Protein AF-A0A428WCI3-F1 (afdb_monomer)

Mean predicted aligned error: 8.56 Å

Foldseek 3Di:
DDPDDDDPLPLDPAQDPDLQQDDLVRLLVVQLSLDDPDDPVVNVLSSQLQVVLVVQLVVFPDNGSQRSLVSQVQLVCAVNHDDPPDDPVNVVSPLSNVLSCLLSLSYQRALSNLLSDDNPCSLVSSCCRHVVVLLVVVLVVLVVPDPDVVVSVVVSVVLSSLCRNVVDDSPPGDDPVSVVSNPCVSVDDPPPPDDD

Solvent-accessible surface area (backbone atoms only — not comparable to full-atom values): 11583 Å² total; per-residue (Å²): 135,79,81,75,82,79,74,74,78,76,78,70,72,69,72,65,88,66,42,24,66,50,51,72,68,52,50,52,53,55,53,56,69,70,55,76,88,62,53,71,69,55,49,52,56,48,52,54,14,39,50,52,33,49,61,56,38,65,76,33,101,40,94,29,48,38,48,9,45,55,71,63,49,32,46,80,40,36,81,67,41,69,77,81,92,60,53,72,75,54,46,54,34,36,53,52,14,46,40,50,33,41,49,61,55,20,34,58,59,43,65,68,26,59,74,58,44,92,58,84,63,34,64,61,52,23,34,71,55,42,57,37,72,60,47,56,52,48,51,54,57,36,61,76,72,39,88,52,72,66,61,35,48,49,55,51,49,50,56,48,49,48,34,48,49,71,64,44,50,85,86,83,60,69,53,76,73,64,58,71,75,48,75,61,75,80,72,59,71,94,66,87,85,73,81,135

Structure (mmCIF, N/CA/C/O backbone):
data_AF-A0A428WCI3-F1
#
_entry.id   AF-A0A428WCI3-F1
#
loop_
_atom_site.group_PDB
_atom_site.id
_atom_site.type_symbol
_atom_site.label_atom_id
_atom_site.label_alt_id
_atom_site.label_comp_id
_atom_site.label_asym_id
_atom_site.label_entity_id
_atom_site.label_seq_id
_atom_site.pdbx_PDB_ins_code
_atom_site.Cartn_x
_atom_site.Cartn_y
_atom_site.Cartn_z
_atom_site.occupancy
_atom_site.B_iso_or_equiv
_atom_site.auth_seq_id
_atom_site.auth_comp_id
_atom_site.auth_asym_id
_atom_site.auth_atom_id
_atom_site.pdbx_PDB_model_num
ATOM 1 N N . MET A 1 1 ? 41.421 7.604 7.491 1.00 46.47 1 MET A N 1
ATOM 2 C CA . MET A 1 1 ? 40.159 7.093 8.063 1.00 46.47 1 MET A CA 1
ATOM 3 C C . MET A 1 1 ? 39.260 6.713 6.894 1.00 46.47 1 MET A C 1
ATOM 5 O O . MET A 1 1 ? 38.729 7.597 6.239 1.00 46.47 1 MET A O 1
ATOM 9 N N . LEU A 1 2 ? 39.232 5.429 6.529 1.00 42.41 2 LEU A N 1
ATOM 10 C CA . LEU A 1 2 ? 38.406 4.923 5.427 1.00 42.41 2 LEU A CA 1
ATOM 11 C C . LEU A 1 2 ? 36.941 4.853 5.894 1.00 42.41 2 LEU A C 1
ATOM 13 O O . LEU A 1 2 ? 36.713 4.447 7.037 1.00 42.41 2 LEU A O 1
ATOM 17 N N . PRO A 1 3 ? 35.954 5.247 5.071 1.00 39.09 3 PRO A N 1
ATOM 18 C CA . PRO A 1 3 ? 34.552 5.049 5.411 1.00 39.09 3 PRO A CA 1
ATOM 19 C C . PRO A 1 3 ? 34.272 3.549 5.544 1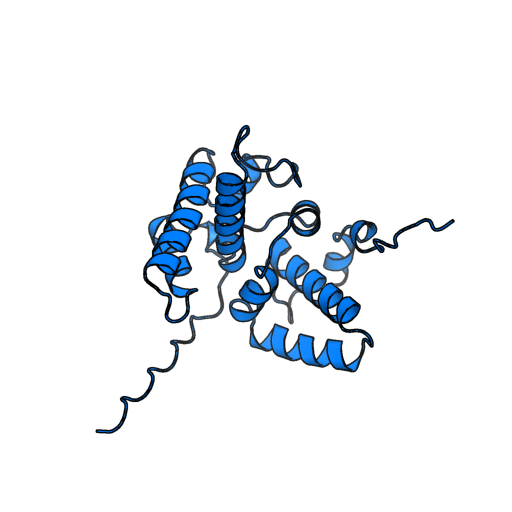.00 39.09 3 PRO A C 1
ATOM 21 O O . PRO A 1 3 ? 34.736 2.748 4.731 1.00 39.09 3 PRO A O 1
ATOM 24 N N . ALA A 1 4 ? 33.536 3.172 6.590 1.00 40.19 4 ALA A N 1
ATOM 25 C CA . ALA A 1 4 ? 33.147 1.788 6.820 1.00 40.19 4 ALA A CA 1
ATOM 26 C C . ALA A 1 4 ? 32.390 1.232 5.596 1.00 40.19 4 ALA A C 1
ATOM 28 O O . ALA A 1 4 ? 31.607 1.968 4.983 1.00 40.19 4 ALA A O 1
ATOM 29 N N . PRO A 1 5 ? 32.595 -0.046 5.230 1.00 40.03 5 PRO A N 1
ATOM 30 C CA . PRO A 1 5 ? 31.853 -0.663 4.141 1.00 40.03 5 PRO A CA 1
ATOM 31 C C . PRO A 1 5 ? 30.352 -0.570 4.430 1.00 40.03 5 PRO A C 1
ATOM 33 O O . PRO A 1 5 ? 29.893 -0.903 5.527 1.00 40.03 5 PRO A O 1
ATOM 36 N N . ARG A 1 6 ? 29.581 -0.087 3.445 1.00 43.09 6 ARG A N 1
ATOM 37 C CA . ARG A 1 6 ? 28.117 -0.134 3.502 1.00 43.09 6 ARG A CA 1
ATOM 38 C C . ARG A 1 6 ? 27.727 -1.594 3.679 1.00 43.09 6 ARG A C 1
ATOM 40 O O . ARG A 1 6 ? 28.088 -2.430 2.854 1.00 43.09 6 ARG A O 1
ATOM 47 N N . ARG A 1 7 ? 27.011 -1.886 4.763 1.00 36.38 7 ARG A N 1
ATOM 48 C CA . ARG A 1 7 ? 26.358 -3.179 4.961 1.00 36.38 7 ARG A CA 1
ATOM 49 C C . ARG A 1 7 ? 25.512 -3.439 3.702 1.00 36.38 7 ARG A C 1
ATOM 51 O O . ARG A 1 7 ? 24.779 -2.519 3.323 1.00 36.38 7 ARG A O 1
ATOM 58 N N . PRO A 1 8 ? 25.637 -4.595 3.023 1.00 37.25 8 PRO A N 1
ATOM 59 C CA . PRO A 1 8 ? 24.711 -4.945 1.955 1.00 37.25 8 PRO A CA 1
ATOM 60 C C . PRO A 1 8 ? 23.304 -4.772 2.518 1.00 37.25 8 PRO A C 1
ATOM 62 O O . PRO A 1 8 ? 23.054 -5.191 3.652 1.00 37.25 8 PRO A O 1
ATOM 65 N N . ALA A 1 9 ? 22.435 -4.068 1.789 1.00 43.03 9 ALA A N 1
ATOM 66 C CA . ALA A 1 9 ? 21.019 -4.084 2.109 1.00 43.03 9 ALA A CA 1
ATOM 67 C C . ALA A 1 9 ? 20.642 -5.561 2.156 1.00 43.03 9 ALA A C 1
ATOM 69 O O . ALA A 1 9 ? 20.797 -6.254 1.156 1.00 43.03 9 ALA A O 1
ATOM 70 N N . GLU A 1 10 ? 20.301 -6.046 3.344 1.00 35.78 10 GLU A N 1
ATOM 71 C CA . GLU A 1 10 ? 19.817 -7.401 3.545 1.00 35.78 10 GLU A CA 1
ATOM 72 C C . GLU A 1 10 ? 18.672 -7.560 2.543 1.00 35.78 10 GLU A C 1
ATOM 74 O O . GLU A 1 10 ? 17.675 -6.836 2.629 1.00 35.78 10 GLU A O 1
ATOM 79 N N . GLU A 1 11 ? 18.892 -8.364 1.499 1.00 39.50 11 GLU A N 1
ATOM 80 C CA . GLU A 1 11 ? 17.877 -8.671 0.502 1.00 39.50 11 GLU A CA 1
ATOM 81 C C . GLU A 1 11 ? 16.749 -9.343 1.269 1.00 39.50 11 GLU A C 1
ATOM 83 O O . GLU A 1 11 ? 16.814 -10.519 1.625 1.00 39.50 11 GLU A O 1
ATOM 88 N N . LEU A 1 12 ? 15.752 -8.537 1.636 1.00 42.91 12 LEU A N 1
ATOM 89 C CA . LEU A 1 12 ? 14.542 -9.028 2.261 1.00 42.91 12 LEU A CA 1
ATOM 90 C C . LEU A 1 12 ? 14.005 -10.115 1.325 1.00 42.91 12 LEU A C 1
ATOM 92 O O . LEU A 1 12 ? 13.840 -9.831 0.134 1.00 42.91 12 LEU A O 1
ATOM 96 N N . PRO A 1 13 ? 13.760 -11.338 1.827 1.00 42.06 13 PRO A N 1
ATOM 97 C CA . PRO A 1 13 ? 13.266 -12.420 0.993 1.00 42.06 13 PRO A CA 1
ATOM 98 C C . PRO A 1 13 ? 12.016 -11.953 0.245 1.00 42.06 13 PRO A C 1
ATOM 100 O O . PRO A 1 13 ? 11.219 -11.176 0.793 1.00 42.06 13 PRO A O 1
ATOM 103 N N . ALA A 1 14 ? 11.875 -12.412 -1.004 1.00 50.06 14 ALA A N 1
ATOM 104 C CA . ALA A 1 14 ? 10.704 -12.160 -1.835 1.00 50.06 14 ALA A CA 1
ATOM 105 C C . ALA A 1 14 ? 9.441 -12.306 -0.980 1.00 50.06 14 ALA A C 1
ATOM 107 O O . ALA A 1 14 ? 9.311 -13.265 -0.218 1.00 50.06 14 ALA A O 1
ATOM 108 N N . VAL A 1 15 ? 8.564 -11.304 -1.029 1.00 54.09 15 VAL A N 1
ATOM 109 C CA . VAL A 1 15 ? 7.360 -11.283 -0.202 1.00 54.09 15 VAL A CA 1
ATOM 110 C C . VAL A 1 15 ? 6.510 -12.506 -0.532 1.00 54.09 15 VAL A C 1
ATOM 112 O O . VAL A 1 15 ? 5.862 -12.550 -1.572 1.00 54.09 15 VAL A O 1
ATOM 115 N N . VAL A 1 16 ? 6.541 -13.487 0.365 1.00 55.69 16 VAL A N 1
ATOM 116 C CA . VAL A 1 16 ? 5.691 -14.674 0.323 1.00 55.69 16 VAL A CA 1
ATOM 117 C C . VAL A 1 16 ? 4.276 -14.252 0.721 1.00 55.69 16 VAL A C 1
ATOM 119 O O . VAL A 1 16 ? 4.110 -13.426 1.627 1.00 55.69 16 VAL A O 1
ATOM 122 N N . ASP A 1 17 ? 3.270 -14.798 0.043 1.00 68.31 17 ASP A N 1
ATOM 123 C CA . ASP A 1 17 ? 1.875 -14.727 0.488 1.00 68.31 17 ASP A CA 1
ATOM 124 C C . ASP A 1 17 ? 1.737 -15.175 1.958 1.00 68.31 17 ASP A C 1
ATOM 126 O O . ASP A 1 17 ? 2.567 -15.933 2.467 1.00 68.31 17 ASP A O 1
ATOM 130 N N . GLY A 1 18 ? 0.721 -14.676 2.672 1.00 84.12 18 GLY A N 1
ATOM 131 C CA . GLY A 1 18 ? 0.508 -14.955 4.100 1.00 84.12 18 GLY A CA 1
ATOM 132 C C . GLY A 1 18 ? 0.605 -13.728 5.013 1.00 84.12 18 GLY A C 1
ATOM 133 O O . GLY A 1 18 ? 0.275 -13.807 6.198 1.00 84.12 18 GLY A O 1
ATOM 134 N N . ARG A 1 19 ? 1.031 -12.569 4.492 1.00 91.25 19 ARG A N 1
ATOM 135 C CA . ARG A 1 19 ? 1.142 -11.322 5.275 1.00 91.25 19 ARG A CA 1
ATOM 136 C C . ARG A 1 19 ? -0.202 -10.709 5.646 1.00 91.25 19 ARG A C 1
ATOM 138 O O . ARG A 1 19 ? -0.256 -9.878 6.549 1.00 91.25 19 ARG A O 1
ATOM 145 N N . GLU A 1 20 ? -1.290 -11.141 5.021 1.00 94.62 20 GLU A N 1
ATOM 146 C CA . GLU A 1 20 ? -2.641 -10.843 5.482 1.00 94.62 20 GLU A CA 1
ATOM 147 C C . GLU A 1 20 ? -2.870 -11.349 6.917 1.00 94.62 20 GLU A C 1
ATOM 149 O O . GLU A 1 20 ? -3.588 -10.700 7.672 1.00 94.62 20 GLU A O 1
ATOM 154 N N . ARG A 1 21 ? -2.193 -12.429 7.339 1.00 96.44 21 ARG A N 1
ATOM 155 C CA . ARG A 1 21 ? -2.299 -13.009 8.691 1.00 96.44 21 ARG A CA 1
ATOM 156 C C . ARG A 1 21 ? -1.256 -12.494 9.687 1.00 96.44 21 ARG A C 1
ATOM 158 O O . ARG A 1 21 ? -1.280 -12.909 10.844 1.00 96.44 21 ARG A O 1
ATOM 165 N N . CYS A 1 22 ? -0.341 -11.619 9.265 1.00 96.62 22 CYS A N 1
ATOM 166 C CA . CYS A 1 22 ? 0.658 -11.046 10.167 1.00 96.62 22 CYS A CA 1
ATOM 167 C C . CYS A 1 22 ? -0.001 -10.274 11.313 1.00 96.62 22 CYS A C 1
ATOM 169 O O . CYS A 1 22 ? -1.027 -9.616 11.135 1.00 96.62 22 CYS A O 1
ATOM 171 N N . THR A 1 23 ? 0.633 -10.270 12.481 1.00 97.31 23 THR A N 1
ATOM 172 C CA . THR A 1 23 ? 0.180 -9.427 13.591 1.00 97.31 23 THR A CA 1
ATOM 173 C C . THR A 1 23 ? 0.378 -7.942 13.273 1.00 97.31 23 THR A C 1
ATOM 175 O O . THR A 1 23 ? 1.104 -7.555 12.351 1.00 97.31 23 THR A O 1
ATOM 178 N N . ARG A 1 24 ? -0.249 -7.069 14.069 1.00 97.38 24 ARG A N 1
ATOM 179 C CA . ARG A 1 24 ? -0.052 -5.614 13.974 1.00 97.38 24 ARG A CA 1
ATOM 180 C C . ARG A 1 24 ? 1.430 -5.253 14.091 1.00 97.38 24 ARG A C 1
ATOM 182 O O . ARG A 1 24 ? 1.938 -4.453 13.308 1.00 97.38 24 ARG A O 1
ATOM 189 N N . GLU A 1 25 ? 2.115 -5.841 15.063 1.00 96.88 25 GLU A N 1
ATOM 190 C CA . GLU A 1 25 ? 3.522 -5.587 15.365 1.00 96.88 25 GLU A CA 1
ATOM 191 C C . GLU A 1 25 ? 4.417 -6.030 14.203 1.00 96.88 25 GLU A C 1
ATOM 193 O O . GLU A 1 25 ? 5.356 -5.323 13.830 1.00 96.88 25 GLU A O 1
ATOM 198 N N . GLU A 1 26 ? 4.094 -7.163 13.577 1.00 96.81 26 GLU A N 1
ATOM 199 C CA . GLU A 1 26 ? 4.791 -7.647 12.389 1.00 96.81 26 GLU A CA 1
ATOM 200 C C . GLU A 1 26 ? 4.597 -6.719 11.192 1.00 96.81 26 GLU A C 1
ATOM 202 O O . GLU A 1 26 ? 5.587 -6.379 10.542 1.00 96.81 26 GLU A O 1
ATOM 207 N N . ILE A 1 27 ? 3.370 -6.248 10.929 1.00 97.56 27 ILE A N 1
ATOM 208 C CA . ILE A 1 27 ? 3.117 -5.271 9.861 1.00 97.56 27 ILE A CA 1
ATOM 209 C C . ILE A 1 27 ? 3.903 -3.984 10.107 1.00 97.56 27 ILE A C 1
ATOM 211 O O . ILE A 1 27 ? 4.545 -3.491 9.184 1.00 97.56 27 ILE A O 1
ATOM 215 N N . VAL A 1 28 ? 3.907 -3.448 11.332 1.00 96.25 28 VAL A N 1
ATOM 216 C CA . VAL A 1 28 ? 4.664 -2.228 11.661 1.00 96.25 28 VAL A CA 1
ATOM 217 C C . VAL A 1 28 ? 6.164 -2.432 11.433 1.00 96.25 28 VAL A C 1
ATOM 219 O O . VAL A 1 28 ? 6.800 -1.605 10.777 1.00 96.25 28 VAL A O 1
ATOM 222 N N . ARG A 1 29 ? 6.725 -3.556 11.894 1.00 94.94 29 ARG A N 1
ATOM 223 C CA . ARG A 1 29 ? 8.142 -3.893 11.689 1.00 94.94 29 ARG A CA 1
ATOM 224 C C . ARG A 1 29 ? 8.490 -4.038 10.205 1.00 94.94 29 ARG A C 1
ATOM 226 O O . ARG A 1 29 ? 9.492 -3.491 9.747 1.00 94.94 29 ARG A O 1
ATOM 233 N N . LEU A 1 30 ? 7.672 -4.764 9.442 1.00 94.94 30 LEU A N 1
ATOM 234 C CA . LEU A 1 30 ? 7.866 -4.950 8.001 1.00 94.94 30 LEU A CA 1
ATOM 235 C C . LEU A 1 30 ? 7.742 -3.625 7.246 1.00 94.94 30 LEU A C 1
ATOM 237 O O . LEU A 1 30 ? 8.527 -3.352 6.343 1.00 94.94 30 LEU A O 1
ATOM 241 N N . ALA A 1 31 ? 6.792 -2.783 7.644 1.00 94.94 31 ALA A N 1
ATOM 242 C CA . ALA A 1 31 ? 6.595 -1.458 7.089 1.00 94.94 31 ALA A CA 1
ATOM 243 C C . ALA A 1 31 ? 7.834 -0.575 7.312 1.00 94.94 31 ALA A C 1
ATOM 245 O O . ALA A 1 31 ? 8.289 0.093 6.386 1.00 94.94 31 ALA A O 1
ATOM 246 N N . GLU A 1 32 ? 8.421 -0.578 8.508 1.00 93.38 32 GLU A N 1
ATOM 247 C CA . GLU A 1 32 ? 9.663 0.160 8.775 1.00 93.38 32 GLU A CA 1
ATOM 248 C C . GLU A 1 32 ? 10.827 -0.298 7.894 1.00 93.38 32 GLU A C 1
ATOM 250 O O . GLU A 1 32 ? 11.567 0.546 7.385 1.00 93.38 32 GLU A O 1
ATOM 255 N N . ALA A 1 33 ? 10.946 -1.605 7.646 1.00 91.94 33 ALA A N 1
ATOM 256 C CA . ALA A 1 33 ? 11.977 -2.173 6.777 1.00 91.94 33 ALA A CA 1
ATOM 257 C C . ALA A 1 33 ? 11.847 -1.740 5.299 1.00 91.94 33 ALA A C 1
ATOM 259 O O . ALA A 1 33 ? 12.800 -1.868 4.527 1.00 91.94 33 ALA A O 1
ATOM 260 N N . LEU A 1 34 ? 10.700 -1.181 4.889 1.00 91.00 34 LEU A N 1
ATOM 261 C CA . LEU A 1 34 ? 10.535 -0.601 3.552 1.00 91.00 34 LEU A CA 1
ATOM 262 C C . LEU A 1 34 ? 11.286 0.723 3.377 1.00 91.00 34 LEU A C 1
ATOM 264 O O . LEU A 1 34 ? 11.568 1.111 2.239 1.00 91.00 34 LEU A O 1
ATOM 268 N N . LEU A 1 35 ? 11.598 1.430 4.464 1.00 91.00 35 LEU A N 1
ATOM 269 C CA . LEU A 1 35 ? 12.246 2.736 4.410 1.00 91.00 35 LEU A CA 1
ATOM 270 C C . LEU A 1 35 ? 13.761 2.596 4.214 1.00 91.00 35 LEU A C 1
ATOM 272 O O . LEU A 1 35 ? 14.427 1.857 4.932 1.00 91.00 35 LEU A O 1
ATOM 276 N N . ASN A 1 36 ? 14.329 3.373 3.291 1.00 89.00 36 ASN A N 1
ATOM 277 C CA . ASN A 1 36 ? 15.774 3.426 3.074 1.00 89.00 36 ASN A CA 1
ATOM 278 C C . ASN A 1 36 ? 16.383 4.646 3.777 1.00 89.00 36 ASN A C 1
ATOM 280 O O . ASN A 1 36 ? 16.093 5.775 3.388 1.00 89.00 36 ASN A O 1
ATOM 284 N N . ALA A 1 37 ? 17.196 4.411 4.813 1.00 90.94 37 ALA A N 1
ATOM 285 C CA . ALA A 1 37 ? 17.871 5.444 5.611 1.00 90.94 37 ALA A CA 1
ATOM 286 C C . ALA A 1 37 ? 16.995 6.684 5.935 1.00 90.94 37 ALA A C 1
ATOM 288 O O . ALA A 1 37 ? 17.430 7.817 5.724 1.00 90.94 37 ALA A O 1
ATOM 289 N N . PRO A 1 38 ? 15.757 6.502 6.441 1.00 93.31 38 PRO A N 1
ATOM 290 C CA . PRO A 1 38 ? 14.820 7.610 6.599 1.00 93.31 38 PRO A CA 1
ATOM 291 C C . PRO A 1 38 ? 15.296 8.617 7.651 1.00 93.31 38 PRO A C 1
ATOM 293 O O . PRO A 1 38 ? 15.974 8.274 8.625 1.00 93.31 38 PRO A O 1
ATOM 296 N N . THR A 1 39 ? 14.861 9.863 7.523 1.00 95.81 39 THR A N 1
ATOM 297 C CA . THR A 1 39 ? 14.937 10.835 8.617 1.00 95.81 39 THR A CA 1
ATOM 298 C C . THR A 1 39 ? 13.989 10.441 9.755 1.00 95.81 39 THR A C 1
ATOM 300 O O . THR A 1 39 ? 13.054 9.651 9.585 1.00 95.81 39 THR A O 1
ATOM 303 N N . TYR A 1 40 ? 14.188 11.021 10.941 1.00 94.75 40 TYR A N 1
ATOM 304 C CA . TYR A 1 40 ? 13.275 10.819 12.071 1.00 94.75 40 TYR A CA 1
ATOM 305 C C . TYR A 1 40 ? 11.825 11.187 11.714 1.00 94.75 40 TYR A C 1
ATOM 307 O O . TYR A 1 40 ? 10.902 10.415 11.968 1.00 94.75 40 TYR A O 1
ATOM 315 N N . HIS A 1 41 ? 11.631 12.336 11.064 1.00 93.94 41 HIS A N 1
ATOM 316 C CA . HIS A 1 41 ? 10.304 12.821 10.698 1.00 93.94 41 HIS A CA 1
ATOM 317 C C . HIS A 1 41 ? 9.623 11.932 9.641 1.00 93.94 41 HIS A C 1
ATOM 319 O O . HIS A 1 41 ? 8.406 11.745 9.669 1.00 93.94 41 HIS A O 1
ATOM 325 N N . GLU A 1 42 ? 10.380 11.344 8.712 1.00 92.56 42 GLU A N 1
ATOM 326 C CA . GLU A 1 42 ? 9.841 10.372 7.753 1.00 92.56 42 GLU A CA 1
ATOM 327 C C . GLU A 1 42 ? 9.418 9.070 8.421 1.00 92.56 42 GLU A C 1
ATOM 329 O O . GLU A 1 42 ? 8.313 8.600 8.139 1.00 92.56 42 GLU A O 1
ATOM 334 N N . ARG A 1 43 ? 10.244 8.534 9.334 1.00 94.44 43 ARG A N 1
ATOM 335 C CA . ARG A 1 43 ? 9.885 7.360 10.146 1.00 94.44 43 ARG A CA 1
ATOM 336 C C . ARG A 1 43 ? 8.600 7.603 10.919 1.00 94.44 43 ARG A C 1
ATOM 338 O O . ARG A 1 43 ? 7.657 6.832 10.778 1.00 94.44 43 ARG A O 1
ATOM 345 N N . TRP A 1 44 ? 8.525 8.714 11.648 1.00 94.25 44 TRP A N 1
ATOM 346 C CA . TRP A 1 44 ? 7.349 9.054 12.446 1.00 94.25 44 TRP A CA 1
ATOM 347 C C . TRP A 1 44 ? 6.082 9.183 11.587 1.00 94.25 44 TRP A C 1
ATOM 349 O O . TRP A 1 44 ? 5.060 8.568 11.886 1.00 94.25 44 TRP A O 1
ATOM 359 N N . ARG A 1 45 ? 6.142 9.908 10.458 1.00 93.31 45 ARG A N 1
ATOM 360 C CA . ARG A 1 45 ? 4.998 10.017 9.532 1.00 93.31 45 ARG A CA 1
ATOM 361 C C . ARG A 1 45 ? 4.597 8.670 8.933 1.00 93.31 45 ARG A C 1
ATOM 363 O O . ARG A 1 45 ? 3.428 8.473 8.609 1.00 93.31 45 ARG A O 1
ATOM 370 N N . HIS A 1 46 ? 5.561 7.783 8.696 1.00 94.00 46 HIS A N 1
ATOM 371 C CA . HIS A 1 46 ? 5.329 6.435 8.185 1.00 94.00 46 HIS A CA 1
ATOM 372 C C . HIS A 1 46 ? 4.625 5.549 9.205 1.00 94.00 46 HIS A C 1
ATOM 374 O O . HIS A 1 46 ? 3.539 5.057 8.912 1.00 94.00 46 HIS A O 1
ATOM 380 N N . GLN A 1 47 ? 5.169 5.453 10.416 1.00 94.69 47 GLN A N 1
ATOM 381 C CA . GLN A 1 47 ? 4.544 4.742 11.529 1.00 94.69 47 GLN A CA 1
ATOM 382 C C . GLN A 1 47 ? 3.130 5.265 11.798 1.00 94.69 47 GLN A C 1
ATOM 384 O O . GLN A 1 47 ? 2.197 4.480 11.900 1.00 94.69 47 GLN A O 1
ATOM 389 N N . LEU A 1 48 ? 2.932 6.589 11.822 1.00 94.56 48 LEU A N 1
ATOM 390 C CA . LEU A 1 48 ? 1.611 7.177 12.046 1.00 94.56 48 LEU A CA 1
ATOM 391 C C . LEU A 1 48 ? 0.598 6.791 10.955 1.00 94.56 48 LEU A C 1
ATOM 393 O O . LEU A 1 48 ? -0.568 6.553 11.260 1.00 94.56 48 LEU A O 1
ATOM 397 N N . ALA A 1 49 ? 1.021 6.750 9.688 1.00 96.19 49 ALA A N 1
ATOM 398 C CA . ALA A 1 49 ? 0.154 6.355 8.580 1.00 96.19 49 ALA A CA 1
ATOM 399 C C . ALA A 1 49 ? -0.248 4.874 8.675 1.00 96.19 49 ALA A C 1
ATOM 401 O O . ALA A 1 49 ? -1.428 4.558 8.537 1.00 96.19 49 ALA A O 1
ATOM 402 N N . VAL A 1 50 ? 0.718 3.993 8.959 1.00 97.94 50 VAL A N 1
ATOM 403 C CA . VAL A 1 50 ? 0.498 2.546 9.117 1.00 97.94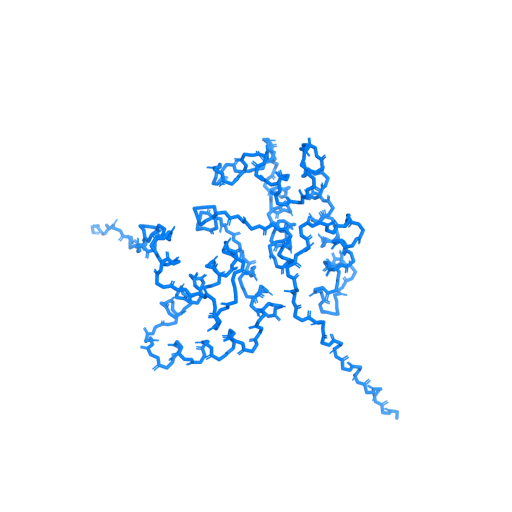 50 VAL A CA 1
ATOM 404 C C . VAL A 1 50 ? -0.378 2.259 10.336 1.00 97.94 50 VAL A C 1
ATOM 406 O O . VAL A 1 50 ? -1.392 1.584 10.211 1.00 97.94 50 VAL A O 1
ATOM 409 N N . SER A 1 51 ? -0.072 2.841 11.495 1.00 96.94 51 SER A N 1
ATOM 410 C CA . SER A 1 51 ? -0.891 2.662 12.698 1.00 96.94 51 SER A CA 1
ATOM 411 C C . SER A 1 51 ? -2.335 3.096 12.474 1.00 96.94 51 SER A C 1
ATOM 413 O O . SER A 1 51 ? -3.238 2.374 12.867 1.00 96.94 51 SER A O 1
ATOM 415 N N . ARG A 1 52 ? -2.578 4.213 11.773 1.00 96.19 52 ARG A N 1
ATOM 416 C CA . ARG A 1 52 ? -3.949 4.680 11.523 1.00 96.19 52 ARG A CA 1
ATOM 417 C C . ARG A 1 52 ? -4.774 3.759 10.636 1.00 96.19 52 ARG A C 1
ATOM 419 O O . ARG A 1 52 ? -5.963 3.612 10.899 1.00 96.19 52 ARG A O 1
ATOM 426 N N . ILE A 1 53 ? -4.187 3.190 9.580 1.00 97.88 53 ILE A N 1
ATOM 427 C CA . ILE A 1 53 ? -4.928 2.229 8.753 1.00 97.88 53 ILE A CA 1
ATOM 428 C C . ILE A 1 53 ? -5.201 0.947 9.545 1.00 97.88 53 ILE A C 1
ATOM 430 O O . ILE A 1 53 ? -6.316 0.442 9.487 1.00 97.88 53 ILE A O 1
ATOM 434 N N . LEU A 1 54 ? -4.239 0.481 10.349 1.00 98.25 54 LEU A N 1
ATOM 435 C CA . LEU A 1 54 ? -4.408 -0.708 11.185 1.00 98.25 54 LEU A CA 1
ATOM 436 C C . LEU A 1 54 ? -5.469 -0.493 12.268 1.00 98.25 54 LEU A C 1
ATOM 438 O O . LEU A 1 54 ? -6.344 -1.337 12.406 1.00 98.25 54 LEU A O 1
ATOM 442 N N . ASP A 1 55 ? -5.446 0.641 12.976 1.00 97.56 55 ASP A N 1
ATOM 443 C CA . ASP A 1 55 ? -6.449 0.991 13.993 1.00 97.56 55 ASP A CA 1
ATOM 444 C C . ASP A 1 55 ? -7.866 0.960 13.408 1.00 97.56 55 ASP A C 1
ATOM 446 O O . ASP A 1 55 ? -8.792 0.451 14.035 1.00 97.56 55 ASP A O 1
ATOM 450 N N . TRP A 1 56 ? -8.036 1.479 12.190 1.00 97.19 56 TRP A N 1
ATOM 451 C CA . TRP A 1 56 ? -9.327 1.467 11.514 1.00 97.19 56 TRP A CA 1
ATOM 452 C C . TRP A 1 56 ? -9.716 0.072 11.011 1.00 97.19 56 TRP A C 1
ATOM 454 O O . TRP A 1 56 ? -10.829 -0.368 11.263 1.00 97.19 56 TRP A O 1
ATOM 464 N N . LEU A 1 57 ? -8.817 -0.674 10.364 1.00 98.12 57 LEU A N 1
ATOM 465 C CA . LEU A 1 57 ? -9.118 -2.046 9.933 1.00 98.12 57 LEU A CA 1
ATOM 466 C C . LEU A 1 57 ? -9.421 -2.971 11.125 1.00 98.12 57 LEU A C 1
ATOM 468 O O . LEU A 1 57 ? -10.218 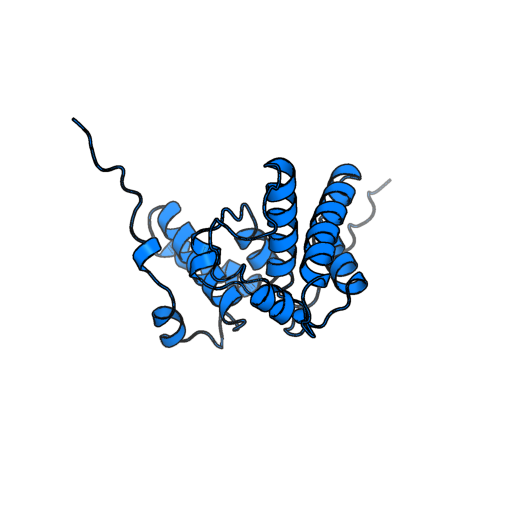-3.905 11.011 1.00 98.12 57 LEU A O 1
ATOM 472 N N . GLN A 1 58 ? -8.837 -2.699 12.295 1.00 97.81 58 GLN A N 1
ATOM 473 C CA . GLN A 1 58 ? -9.088 -3.460 13.517 1.00 97.81 58 GLN A CA 1
ATOM 474 C C . GLN A 1 58 ? -10.537 -3.366 14.021 1.00 97.81 58 GLN A C 1
ATOM 476 O O . GLN A 1 58 ? -10.961 -4.242 14.776 1.00 97.81 58 GLN A O 1
ATOM 481 N N . THR A 1 59 ? -11.319 -2.379 13.568 1.00 97.69 59 THR A N 1
ATOM 482 C CA . THR A 1 59 ? -12.736 -2.241 13.941 1.00 97.69 59 THR A CA 1
ATOM 483 C C . THR A 1 59 ? -13.664 -3.214 13.211 1.00 97.69 59 THR A C 1
ATOM 485 O O . THR A 1 59 ? -14.834 -3.308 13.572 1.00 97.69 59 THR A O 1
ATOM 488 N N . PHE A 1 60 ? -13.179 -3.929 12.190 1.00 98.06 60 PHE A N 1
ATOM 489 C CA . PHE A 1 60 ? -13.970 -4.893 11.417 1.00 98.06 60 PHE A CA 1
ATOM 490 C C . PHE A 1 60 ? -13.681 -6.333 11.869 1.00 98.06 60 PHE A C 1
ATOM 492 O O . PHE A 1 60 ? -12.522 -6.653 12.146 1.00 98.06 60 PHE A O 1
ATOM 499 N N . PRO A 1 61 ? -14.688 -7.223 11.942 1.00 97.31 61 PRO A N 1
ATOM 500 C CA . PRO A 1 61 ? -14.550 -8.557 12.534 1.00 97.31 61 PRO A CA 1
ATOM 501 C C . PRO A 1 61 ? -13.965 -9.591 11.550 1.00 97.31 61 PRO A C 1
ATOM 503 O O . PRO A 1 61 ? -14.581 -10.616 11.288 1.00 97.31 61 PRO A O 1
ATOM 506 N N . GLY A 1 62 ? -12.795 -9.306 10.970 1.00 96.38 62 GLY A N 1
ATOM 507 C CA . GLY A 1 62 ? -12.087 -10.223 10.066 1.00 96.38 62 GLY A CA 1
ATOM 508 C C . GLY A 1 62 ? -10.905 -10.934 10.732 1.00 96.38 62 GLY A C 1
ATOM 509 O O . GLY A 1 62 ? -10.222 -10.353 11.581 1.00 96.38 62 GLY A O 1
ATOM 510 N N . ASP A 1 63 ? -10.631 -12.166 10.309 1.00 95.38 63 ASP A N 1
ATOM 511 C CA . ASP A 1 63 ? -9.536 -12.988 10.851 1.00 95.38 63 ASP A CA 1
ATOM 512 C C . ASP A 1 63 ? -8.148 -12.556 10.352 1.00 95.38 63 ASP A C 1
ATOM 514 O O . ASP A 1 63 ? -7.139 -12.811 11.004 1.00 95.38 63 ASP A O 1
ATOM 518 N N . ASP A 1 64 ? -8.097 -11.859 9.218 1.00 97.44 64 ASP A N 1
ATOM 519 C CA . ASP A 1 64 ? -6.883 -11.335 8.596 1.00 97.44 64 ASP A CA 1
ATOM 520 C C . ASP A 1 64 ? -7.111 -9.918 8.030 1.00 97.44 64 ASP A C 1
ATOM 522 O O . ASP A 1 64 ? -8.234 -9.396 8.010 1.00 97.44 64 ASP A O 1
ATOM 526 N N . TRP A 1 65 ? -6.034 -9.244 7.615 1.00 98.12 65 TRP A N 1
ATOM 527 C CA . TRP A 1 65 ? -6.092 -7.866 7.114 1.00 98.12 65 TRP A CA 1
ATOM 528 C C . TRP A 1 65 ? -6.898 -7.736 5.821 1.00 98.12 65 TRP A C 1
ATOM 530 O O . TRP A 1 65 ? -7.613 -6.744 5.657 1.00 98.12 65 TRP A O 1
ATOM 540 N N . GLN A 1 66 ? -6.843 -8.740 4.940 1.00 97.50 66 GLN A N 1
ATOM 541 C CA . GLN A 1 66 ? -7.636 -8.763 3.712 1.00 97.50 66 GLN A CA 1
ATOM 542 C C . GLN A 1 66 ? -9.133 -8.840 4.025 1.00 97.50 66 GLN A C 1
ATOM 544 O O . GLN A 1 66 ? -9.922 -8.066 3.491 1.00 97.50 66 GLN A O 1
ATOM 549 N N . SER A 1 67 ? -9.534 -9.736 4.921 1.00 97.56 67 SER A N 1
ATOM 550 C CA . SER A 1 67 ? -10.925 -9.908 5.337 1.00 97.56 67 SER A CA 1
ATOM 551 C C . SER A 1 67 ? -11.451 -8.640 6.001 1.00 97.56 67 SER A C 1
ATOM 553 O O . SER A 1 67 ? -12.571 -8.221 5.730 1.00 97.56 67 SER A O 1
ATOM 555 N N . ARG A 1 68 ? -10.629 -7.968 6.819 1.00 98.44 68 ARG A N 1
ATOM 556 C CA . ARG A 1 68 ? -10.973 -6.665 7.415 1.00 98.44 68 ARG A CA 1
ATOM 557 C C . ARG A 1 68 ? -11.151 -5.571 6.364 1.00 98.44 68 ARG A C 1
ATOM 559 O O . ARG A 1 68 ? -12.063 -4.760 6.495 1.00 98.44 68 ARG A O 1
ATOM 566 N N . TRP A 1 69 ? -10.313 -5.553 5.326 1.00 97.62 69 TRP A N 1
ATOM 567 C CA . TRP A 1 69 ? -10.474 -4.644 4.190 1.00 97.62 69 TRP A CA 1
ATOM 568 C C . TRP A 1 69 ? -11.806 -4.877 3.471 1.00 97.62 69 TRP A C 1
ATOM 570 O O . TRP A 1 69 ? -12.571 -3.928 3.300 1.00 97.62 69 TRP A O 1
ATOM 580 N N . LEU A 1 70 ? -12.130 -6.127 3.136 1.00 96.62 70 LEU A N 1
ATOM 581 C CA . LEU A 1 70 ? -13.382 -6.480 2.461 1.00 96.62 70 LEU A CA 1
ATOM 582 C C . LEU A 1 70 ? -14.612 -6.161 3.326 1.00 96.62 70 LEU A C 1
ATOM 584 O O . LEU A 1 70 ? -15.529 -5.482 2.872 1.00 96.62 70 LEU A O 1
ATOM 588 N N . LEU A 1 71 ? -14.599 -6.549 4.606 1.00 97.44 71 LEU A N 1
ATOM 589 C CA . LEU A 1 71 ? -15.679 -6.262 5.562 1.00 97.44 71 LEU A CA 1
ATOM 590 C C . LEU A 1 71 ? -15.885 -4.766 5.821 1.00 97.44 71 LEU A C 1
ATOM 592 O O . LEU A 1 71 ? -16.948 -4.369 6.295 1.00 97.44 71 LEU A O 1
ATOM 596 N N . SER A 1 72 ? -14.895 -3.925 5.511 1.00 95.69 72 SER A N 1
ATOM 597 C CA . SER A 1 72 ? -15.058 -2.475 5.595 1.00 95.69 72 SER A CA 1
ATOM 598 C C . SER A 1 72 ? -15.943 -1.883 4.496 1.00 95.69 72 SER A C 1
ATOM 600 O O . SER A 1 72 ? -16.274 -0.699 4.570 1.00 95.69 72 SER A O 1
ATOM 602 N N . GLY A 1 73 ? -16.273 -2.661 3.456 1.00 94.88 73 GLY A N 1
ATOM 603 C CA . GLY A 1 73 ? -16.987 -2.198 2.260 1.00 94.88 73 GLY A CA 1
ATOM 604 C C . GLY A 1 73 ? -16.177 -1.231 1.389 1.00 94.88 73 GLY A C 1
ATOM 605 O O . GLY A 1 73 ? -16.681 -0.687 0.411 1.00 94.88 73 GLY A O 1
ATOM 606 N N . SER A 1 74 ? -14.912 -0.980 1.737 1.00 93.06 74 SER A N 1
ATOM 607 C CA . SER A 1 74 ? -14.095 0.026 1.055 1.00 93.06 74 SER A CA 1
ATOM 608 C C . SER A 1 74 ? -13.654 -0.383 -0.339 1.00 93.06 74 SER A C 1
ATOM 610 O O . SER A 1 74 ? -13.409 0.500 -1.157 1.00 93.06 74 SER A O 1
ATOM 612 N N . ASP A 1 75 ? -13.589 -1.685 -0.609 1.00 91.81 75 ASP A N 1
ATOM 613 C CA . ASP A 1 75 ? -13.212 -2.217 -1.917 1.00 91.81 75 ASP A CA 1
ATOM 614 C C . ASP A 1 75 ? -14.224 -1.820 -3.005 1.00 91.81 75 ASP A C 1
ATOM 616 O O . ASP A 1 75 ? -13.847 -1.409 -4.098 1.00 91.81 75 ASP A O 1
ATOM 620 N N . GLU A 1 76 ? -15.514 -1.819 -2.659 1.00 88.62 76 GLU A N 1
ATOM 621 C CA . GLU A 1 76 ? -16.616 -1.427 -3.547 1.00 88.62 76 GLU A CA 1
ATOM 622 C C . GLU A 1 76 ? -16.853 0.092 -3.562 1.00 88.62 76 GLU A C 1
ATOM 624 O O . GLU A 1 76 ? -17.358 0.650 -4.534 1.00 88.62 76 GLU A O 1
ATOM 629 N N . ALA A 1 77 ? -16.461 0.800 -2.498 1.00 86.50 77 ALA A N 1
ATOM 630 C CA . ALA A 1 77 ? -16.729 2.231 -2.339 1.00 86.50 77 ALA A CA 1
ATOM 631 C C . ALA A 1 77 ? -15.892 3.145 -3.260 1.00 86.50 77 ALA A C 1
ATOM 633 O O . ALA A 1 77 ? -16.128 4.360 -3.301 1.00 86.50 77 ALA A O 1
ATOM 634 N N . GLY A 1 78 ? -14.887 2.609 -3.965 1.00 82.31 78 GLY A N 1
ATOM 635 C CA . GLY A 1 78 ? -14.018 3.367 -4.870 1.00 82.31 78 GLY A CA 1
ATOM 636 C C . GLY A 1 78 ? -13.449 4.628 -4.207 1.00 82.31 78 GLY A C 1
ATOM 637 O O . GLY A 1 78 ? -12.872 4.571 -3.125 1.00 82.31 78 GLY A O 1
ATOM 638 N N . LYS A 1 79 ? -13.655 5.810 -4.808 1.00 79.06 79 LYS A N 1
ATOM 639 C CA . LYS A 1 79 ? -13.181 7.106 -4.261 1.00 79.06 79 LYS A CA 1
ATOM 640 C C . LYS A 1 79 ? -13.796 7.475 -2.899 1.00 79.06 79 LYS A C 1
ATOM 642 O O . LYS A 1 79 ? -13.214 8.285 -2.175 1.00 79.06 79 LYS A O 1
ATOM 647 N N . GLY A 1 80 ? -14.946 6.895 -2.550 1.00 84.12 80 GLY A N 1
ATOM 648 C CA . GLY A 1 80 ? -15.651 7.109 -1.284 1.00 84.12 80 GLY A CA 1
ATOM 649 C C . GLY A 1 80 ? -15.101 6.306 -0.104 1.00 84.12 80 GLY A C 1
ATOM 650 O O . GLY A 1 80 ? -15.576 6.494 1.012 1.00 84.12 80 GLY A O 1
ATOM 651 N N . TRP A 1 81 ? -14.101 5.448 -0.328 1.00 90.94 81 TRP A N 1
ATOM 652 C CA . TRP A 1 81 ? -13.577 4.530 0.681 1.00 90.94 81 TRP A CA 1
ATOM 653 C C . TRP A 1 81 ? -13.066 5.205 1.967 1.00 90.94 81 TRP A C 1
ATOM 655 O O . TRP A 1 81 ? -12.657 6.380 1.983 1.00 90.94 81 TRP A O 1
ATOM 665 N N . GLY A 1 82 ? -13.007 4.398 3.029 1.00 90.00 82 GLY A N 1
ATOM 666 C CA . GLY A 1 82 ? -12.493 4.780 4.339 1.00 90.00 82 GLY A CA 1
ATOM 667 C C . GLY A 1 82 ? -13.546 5.394 5.273 1.00 90.00 82 GLY A C 1
ATOM 668 O O . GLY A 1 82 ? -14.721 5.500 4.925 1.00 90.00 82 GLY A O 1
ATOM 669 N N . PRO A 1 83 ? -13.136 5.821 6.481 1.00 89.94 83 PRO A N 1
ATOM 670 C CA . PRO A 1 83 ? -14.024 6.465 7.441 1.00 89.94 83 PRO A CA 1
ATOM 671 C C . PRO A 1 83 ? -14.696 7.727 6.869 1.00 89.94 83 PRO A C 1
ATOM 673 O O . PRO A 1 83 ? -14.043 8.508 6.162 1.00 89.94 83 PRO A O 1
ATOM 676 N N . PRO A 1 84 ? -15.969 7.992 7.214 1.00 87.81 84 PRO A N 1
ATOM 677 C CA . PRO A 1 84 ? -16.644 9.225 6.827 1.00 87.81 84 PRO A CA 1
ATOM 678 C C . PRO A 1 84 ? -16.070 10.442 7.572 1.00 87.81 84 PRO A C 1
ATOM 680 O O . PRO A 1 84 ? -15.478 10.326 8.644 1.00 87.81 84 PRO A O 1
ATOM 683 N N . GLY A 1 85 ? -16.254 11.639 7.004 1.00 87.19 85 GLY A N 1
ATOM 684 C CA . GLY A 1 85 ? -15.953 12.908 7.688 1.00 87.19 85 GLY A CA 1
ATOM 685 C C . GLY A 1 85 ? -14.466 13.225 7.904 1.00 87.19 85 GLY A C 1
ATOM 686 O O . GLY A 1 85 ? -14.132 14.119 8.680 1.00 87.19 85 GLY A O 1
ATOM 687 N N . LEU A 1 86 ? -13.549 12.516 7.239 1.00 87.62 86 LEU A N 1
ATOM 688 C CA . LEU A 1 86 ? -12.115 12.766 7.382 1.00 87.62 86 LEU A CA 1
ATOM 689 C C . LEU A 1 86 ? -11.678 14.066 6.703 1.00 87.62 86 LEU A C 1
ATOM 691 O O . LEU A 1 86 ? -11.994 14.318 5.541 1.00 87.62 86 LEU A O 1
ATOM 695 N N . SER A 1 87 ? -10.833 14.839 7.391 1.00 91.25 87 SER A N 1
ATOM 696 C CA . SER A 1 87 ? -10.136 15.959 6.757 1.00 91.25 87 SER A CA 1
ATOM 697 C C . SER A 1 87 ? -9.165 15.467 5.668 1.00 91.25 87 SER A C 1
ATOM 699 O O . SER A 1 87 ? -8.640 14.348 5.773 1.00 91.25 87 SER A O 1
ATOM 701 N N . PRO A 1 88 ? -8.840 16.290 4.649 1.00 89.25 88 PRO A N 1
ATOM 702 C CA . PRO A 1 88 ? -7.967 15.880 3.544 1.00 89.25 88 PRO A CA 1
ATOM 703 C C . PRO A 1 88 ? -6.610 15.320 3.994 1.00 89.25 88 PRO A C 1
ATOM 705 O O . PRO A 1 88 ? -6.159 14.292 3.491 1.00 89.25 88 PRO A O 1
ATOM 708 N N . GLY A 1 89 ? -5.979 15.933 5.002 1.00 89.44 89 GLY A N 1
ATOM 709 C CA . GLY A 1 89 ? -4.698 15.459 5.539 1.00 89.44 89 GLY A CA 1
ATOM 710 C C . GLY A 1 89 ? -4.802 14.141 6.317 1.00 89.44 89 GLY A C 1
ATOM 711 O O . GLY A 1 89 ? -3.837 13.380 6.399 1.00 89.44 89 GLY A O 1
ATOM 712 N N . VAL A 1 90 ? -5.962 13.834 6.906 1.00 89.19 90 VAL A N 1
ATOM 713 C CA . VAL A 1 90 ? -6.206 12.514 7.505 1.00 89.19 90 VAL A CA 1
ATOM 714 C C . VAL A 1 90 ? -6.450 11.471 6.421 1.00 89.19 90 VAL A C 1
ATOM 716 O O . VAL A 1 90 ? -5.818 10.418 6.475 1.00 89.19 90 VAL A O 1
ATOM 719 N N . ARG A 1 91 ? -7.266 11.792 5.410 1.00 90.69 91 ARG A N 1
ATOM 720 C CA . ARG A 1 91 ? -7.496 10.925 4.247 1.00 90.69 91 ARG A CA 1
ATOM 721 C C . ARG A 1 91 ? -6.180 10.554 3.565 1.00 90.69 91 ARG A C 1
ATOM 723 O O . ARG A 1 91 ? -5.904 9.376 3.395 1.00 90.69 91 ARG A O 1
ATOM 730 N N . GLN A 1 92 ? -5.316 11.531 3.286 1.00 90.06 92 GLN A N 1
ATOM 731 C CA . GLN A 1 92 ? -4.008 11.285 2.673 1.00 90.06 92 GLN A CA 1
ATOM 732 C C . GLN A 1 92 ? -3.135 10.328 3.503 1.00 90.06 92 GLN A C 1
ATOM 734 O O . GLN A 1 92 ? -2.470 9.454 2.948 1.00 90.06 92 GLN A O 1
ATOM 739 N N . ARG A 1 93 ? -3.127 10.474 4.835 1.00 91.25 93 ARG A N 1
ATOM 740 C CA . ARG A 1 93 ? -2.383 9.564 5.721 1.00 91.25 93 ARG A CA 1
ATOM 741 C C . ARG A 1 93 ? -2.949 8.150 5.690 1.00 91.25 93 ARG A C 1
ATOM 743 O O . ARG A 1 93 ? -2.163 7.210 5.674 1.00 91.25 93 ARG A O 1
ATOM 750 N N . LEU A 1 94 ? -4.271 8.012 5.641 1.00 93.94 94 LEU A N 1
ATOM 751 C CA . LEU A 1 94 ? -4.927 6.714 5.537 1.00 93.94 94 LEU A CA 1
ATOM 752 C C . LEU A 1 94 ? -4.602 6.034 4.200 1.00 93.94 94 LEU A C 1
ATOM 754 O O . LEU A 1 94 ? -4.175 4.885 4.195 1.00 93.94 94 LEU A O 1
ATOM 758 N N . THR A 1 95 ? -4.684 6.769 3.084 1.00 93.69 95 THR A N 1
ATOM 759 C CA . THR A 1 95 ? -4.268 6.285 1.757 1.00 93.69 95 THR A CA 1
ATOM 760 C C . THR A 1 95 ? -2.804 5.859 1.746 1.00 93.69 95 THR A C 1
ATOM 762 O O . THR A 1 95 ? -2.469 4.822 1.184 1.00 93.69 95 THR A O 1
ATOM 765 N N . ARG A 1 96 ? -1.920 6.622 2.402 1.00 94.50 96 ARG A N 1
ATOM 766 C CA . ARG A 1 96 ? -0.504 6.254 2.519 1.00 94.50 96 ARG A CA 1
ATOM 767 C C . ARG A 1 96 ? -0.309 4.968 3.324 1.00 94.50 96 ARG A C 1
ATOM 769 O O . ARG A 1 96 ? 0.493 4.137 2.917 1.00 94.50 96 ARG A O 1
ATOM 776 N N . GLY A 1 97 ? -1.025 4.807 4.437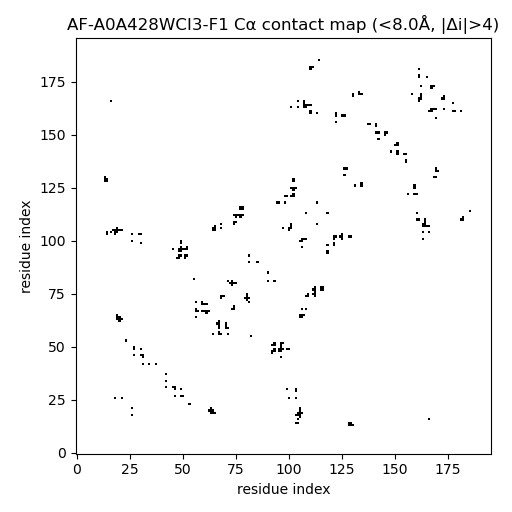 1.00 96.88 97 GLY A N 1
ATOM 777 C CA . GLY A 1 97 ? -1.004 3.579 5.233 1.00 96.88 97 GLY A CA 1
ATOM 778 C C . GLY A 1 97 ? -1.481 2.370 4.429 1.00 96.88 97 GLY A C 1
ATOM 779 O O . GLY A 1 97 ? -0.803 1.349 4.401 1.00 96.88 97 GLY A O 1
ATOM 780 N N . LEU A 1 98 ? -2.594 2.509 3.706 1.00 97.12 98 LEU A N 1
ATOM 781 C CA . LEU A 1 98 ? -3.109 1.453 2.833 1.00 97.12 98 LEU A CA 1
ATOM 782 C C . LEU A 1 98 ? -2.127 1.107 1.705 1.00 97.12 98 LEU A C 1
ATOM 784 O O . LEU A 1 98 ? -1.897 -0.065 1.437 1.00 97.12 98 LEU A O 1
ATOM 788 N N . GLY A 1 99 ? -1.474 2.106 1.104 1.00 97.12 99 GLY A N 1
ATOM 789 C CA . GLY A 1 99 ? -0.415 1.884 0.116 1.00 97.12 99 GLY A CA 1
ATOM 790 C C . GLY A 1 99 ? 0.725 1.010 0.651 1.00 97.12 99 GLY A C 1
ATOM 791 O O . GLY A 1 99 ? 1.208 0.132 -0.057 1.00 97.12 99 GLY A O 1
ATOM 792 N N . VAL A 1 100 ? 1.114 1.186 1.918 1.00 97.25 100 VAL A N 1
ATOM 793 C CA . VAL A 1 100 ? 2.094 0.307 2.577 1.00 97.25 100 VAL A CA 1
ATOM 794 C C . VAL A 1 100 ? 1.553 -1.115 2.727 1.00 97.25 100 VAL A C 1
ATOM 796 O O . VAL A 1 100 ? 2.278 -2.065 2.447 1.00 97.25 100 VAL A O 1
ATOM 799 N N . MET A 1 101 ? 0.286 -1.280 3.112 1.00 97.88 101 MET A N 1
ATOM 800 C CA . MET A 1 101 ? -0.336 -2.606 3.230 1.00 97.88 101 MET A CA 1
ATOM 801 C C . MET A 1 101 ? -0.401 -3.349 1.890 1.00 97.88 101 MET A C 1
ATOM 803 O O . MET A 1 101 ? -0.163 -4.555 1.861 1.00 97.88 101 MET A O 1
ATOM 807 N N . ILE A 1 102 ? -0.626 -2.623 0.790 1.00 97.50 102 ILE A N 1
ATOM 808 C CA . ILE A 1 102 ? -0.571 -3.153 -0.582 1.00 97.50 102 ILE A CA 1
ATOM 809 C C . ILE A 1 102 ? 0.851 -3.599 -0.937 1.00 97.50 102 ILE A C 1
ATOM 811 O O . ILE A 1 102 ? 1.047 -4.719 -1.400 1.00 97.50 102 ILE A O 1
ATOM 815 N N . VAL A 1 103 ? 1.868 -2.767 -0.676 1.00 96.94 103 VAL A N 1
ATOM 816 C CA . VAL A 1 103 ? 3.282 -3.129 -0.917 1.00 96.94 103 VAL A CA 1
ATOM 817 C C . VAL A 1 103 ? 3.693 -4.358 -0.111 1.00 96.94 103 VAL A C 1
ATOM 819 O O . VAL A 1 103 ? 4.460 -5.186 -0.600 1.00 96.94 103 VAL A O 1
ATOM 822 N N . LEU A 1 104 ? 3.172 -4.493 1.109 1.00 96.19 104 LEU A N 1
ATOM 823 C CA . LEU A 1 104 ? 3.385 -5.660 1.954 1.00 96.19 104 LEU A CA 1
ATOM 824 C C . LEU A 1 104 ? 2.516 -6.862 1.571 1.00 96.19 104 LEU A C 1
ATOM 826 O O . LEU A 1 104 ? 2.697 -7.897 2.197 1.00 96.19 104 LEU A O 1
ATOM 830 N N . ARG A 1 105 ? 1.611 -6.758 0.591 1.00 96.19 105 ARG A N 1
ATOM 831 C CA . ARG A 1 105 ? 0.658 -7.815 0.198 1.00 96.19 105 ARG A CA 1
ATOM 832 C C . ARG A 1 105 ? -0.262 -8.286 1.333 1.00 96.19 105 ARG A C 1
ATOM 834 O O . ARG A 1 105 ? -0.797 -9.383 1.286 1.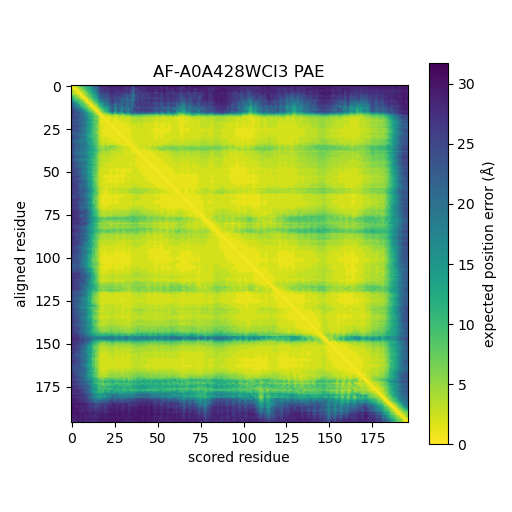00 96.19 105 ARG A O 1
ATOM 841 N N . ALA A 1 106 ? -0.466 -7.446 2.347 1.00 97.06 106 ALA A N 1
ATOM 842 C CA . ALA A 1 106 ? -1.400 -7.718 3.439 1.00 97.06 106 ALA A CA 1
ATOM 843 C C . ALA A 1 106 ? -2.845 -7.332 3.077 1.00 97.06 106 ALA A C 1
ATOM 845 O O . ALA A 1 106 ? -3.788 -7.837 3.680 1.00 97.06 106 ALA A O 1
ATOM 846 N N . VAL A 1 107 ? -3.005 -6.435 2.098 1.00 96.88 107 VAL A N 1
ATOM 847 C CA . VAL A 1 107 ? -4.289 -6.064 1.494 1.00 96.88 107 VAL A CA 1
ATOM 848 C C . VAL A 1 107 ? -4.133 -6.028 -0.027 1.00 96.88 107 VAL A C 1
ATOM 850 O O . VAL A 1 107 ? -3.164 -5.472 -0.546 1.00 96.88 107 VAL A O 1
ATOM 853 N N . ARG A 1 108 ? -5.109 -6.597 -0.727 1.00 95.62 108 ARG A N 1
ATOM 854 C CA . ARG A 1 108 ? -5.260 -6.700 -2.178 1.00 95.62 108 ARG A CA 1
ATOM 855 C C . ARG A 1 108 ? -6.618 -6.100 -2.554 1.00 95.62 108 ARG A C 1
ATOM 857 O O . ARG A 1 108 ? -7.627 -6.802 -2.467 1.00 95.62 108 ARG A O 1
ATOM 864 N N . PRO A 1 109 ? -6.671 -4.795 -2.869 1.00 95.50 109 PRO A N 1
ATOM 865 C CA . PRO A 1 109 ? -7.899 -4.166 -3.332 1.00 95.50 109 PRO A CA 1
ATOM 866 C C . PRO A 1 109 ? -8.266 -4.629 -4.743 1.00 95.50 109 PRO A C 1
ATOM 868 O O . PRO A 1 109 ? -7.373 -4.975 -5.516 1.00 95.50 109 PRO A O 1
ATOM 871 N N . ALA A 1 110 ? -9.547 -4.567 -5.095 1.00 92.06 110 ALA A N 1
ATOM 872 C CA . ALA A 1 110 ? -10.047 -4.851 -6.436 1.00 92.06 110 ALA A CA 1
ATOM 873 C C . ALA A 1 110 ? -9.536 -3.848 -7.490 1.00 92.06 110 ALA A C 1
ATOM 875 O O . ALA A 1 110 ? -9.156 -2.712 -7.181 1.00 92.06 110 ALA A O 1
ATOM 876 N N . TYR A 1 111 ? -9.588 -4.248 -8.767 1.00 90.19 111 TYR A N 1
ATOM 877 C CA . TYR A 1 111 ? -9.170 -3.410 -9.898 1.00 90.19 111 TYR A CA 1
ATOM 878 C C . TYR A 1 111 ? -9.852 -2.040 -9.903 1.00 90.19 111 TYR A C 1
ATOM 880 O O . TYR A 1 111 ? -9.160 -1.026 -9.982 1.00 90.19 111 TYR A O 1
ATOM 888 N N . ALA A 1 112 ? -11.179 -2.002 -9.742 1.00 87.50 112 ALA A N 1
ATOM 889 C CA . ALA A 1 112 ? -11.951 -0.758 -9.729 1.00 87.50 112 ALA A CA 1
ATOM 890 C C . ALA A 1 112 ? -11.444 0.222 -8.656 1.00 87.50 112 ALA A C 1
ATOM 892 O O . ALA A 1 112 ? -11.294 1.423 -8.900 1.00 87.50 112 ALA A O 1
ATOM 893 N N . TRP A 1 113 ? -11.090 -0.292 -7.475 1.00 92.19 113 TRP A N 1
ATOM 894 C CA . TRP A 1 113 ? -10.535 0.531 -6.410 1.00 92.19 113 TRP A CA 1
ATOM 895 C C . TRP A 1 113 ? -9.137 1.060 -6.758 1.00 92.19 113 TRP A C 1
ATOM 897 O O . TRP A 1 113 ? -8.860 2.247 -6.557 1.00 92.19 113 TRP A O 1
ATOM 907 N N . LEU A 1 114 ? -8.257 0.204 -7.294 1.00 92.38 114 LEU A N 1
ATOM 908 C CA . LEU A 1 114 ? -6.885 0.563 -7.677 1.00 92.38 114 LEU A CA 1
ATOM 909 C C . LEU A 1 114 ? -6.844 1.582 -8.825 1.00 92.38 114 LEU A C 1
ATOM 911 O O . LEU A 1 114 ? -6.015 2.494 -8.801 1.00 92.38 114 LEU A O 1
ATOM 915 N N . SER A 1 115 ? -7.731 1.447 -9.810 1.00 88.00 115 SER A N 1
ATOM 916 C CA . SER A 1 115 ? -7.869 2.380 -10.936 1.00 88.00 115 SER A CA 1
ATOM 917 C C . SER A 1 115 ? -8.443 3.726 -10.490 1.00 88.00 115 SER A C 1
ATOM 919 O O . SER A 1 115 ? -7.934 4.778 -10.874 1.00 88.00 115 SER A O 1
ATOM 921 N N . GLY A 1 116 ? -9.430 3.720 -9.588 1.00 85.62 116 GLY A N 1
ATOM 922 C CA . GLY A 1 116 ? -10.042 4.942 -9.058 1.00 85.62 116 GLY A CA 1
ATOM 923 C C . GLY A 1 116 ? -9.214 5.689 -8.002 1.00 85.62 116 GLY A C 1
ATOM 924 O O . GLY A 1 116 ? -9.557 6.824 -7.646 1.00 85.62 116 GLY A O 1
ATOM 925 N N . SER A 1 117 ? -8.139 5.084 -7.485 1.00 86.69 117 SER A N 1
ATOM 926 C CA . SER A 1 117 ? -7.359 5.606 -6.357 1.00 86.69 117 SER A CA 1
ATOM 927 C C . SER A 1 117 ? -6.048 6.275 -6.764 1.00 86.69 117 SER A C 1
ATOM 929 O O . SER A 1 117 ? -5.225 5.739 -7.502 1.00 86.69 117 SER A O 1
ATOM 931 N N . ARG A 1 118 ? -5.768 7.442 -6.172 1.00 85.25 118 ARG A N 1
ATOM 932 C CA . ARG A 1 118 ? -4.494 8.152 -6.359 1.00 85.25 118 ARG A CA 1
ATOM 933 C C . ARG A 1 118 ? -3.394 7.573 -5.462 1.00 85.25 118 ARG A C 1
ATOM 935 O O . ARG A 1 118 ? -3.130 8.077 -4.369 1.00 85.25 118 ARG A O 1
ATOM 942 N N . LEU A 1 119 ? -2.727 6.531 -5.952 1.00 86.56 119 LEU A N 1
ATOM 943 C CA . LEU A 1 119 ? -1.686 5.769 -5.249 1.00 86.56 119 LEU A CA 1
ATOM 944 C C . LEU A 1 119 ? -0.260 6.196 -5.633 1.00 86.56 119 LEU A C 1
ATOM 946 O O . LEU A 1 119 ? 0.535 5.409 -6.149 1.00 86.56 119 LEU A O 1
ATOM 950 N N . LEU A 1 120 ? 0.080 7.463 -5.381 1.00 85.94 120 LEU A N 1
ATOM 951 C CA . LEU A 1 120 ? 1.388 8.010 -5.759 1.00 85.94 120 LEU A CA 1
ATOM 952 C C . LEU A 1 120 ? 2.558 7.176 -5.217 1.00 85.94 120 LEU A C 1
ATOM 954 O O . LEU A 1 120 ? 2.726 7.035 -4.007 1.00 85.94 120 LEU A O 1
ATOM 958 N N . GLY A 1 121 ? 3.381 6.662 -6.133 1.00 90.69 121 GLY A N 1
ATOM 959 C CA . GLY A 1 121 ? 4.588 5.892 -5.828 1.00 90.69 121 GLY A CA 1
ATOM 960 C C . GLY A 1 121 ? 4.347 4.464 -5.329 1.00 90.69 121 GLY A C 1
ATOM 961 O O . GLY A 1 121 ? 5.315 3.721 -5.192 1.00 90.69 121 GLY A O 1
ATOM 962 N N . VAL A 1 122 ? 3.097 4.045 -5.096 1.00 95.06 122 VAL A N 1
ATOM 963 C CA . VAL A 1 122 ? 2.786 2.710 -4.554 1.00 95.06 122 VAL A CA 1
ATOM 964 C C . VAL A 1 122 ? 3.146 1.616 -5.551 1.00 95.06 122 VAL A C 1
ATOM 966 O O . VAL A 1 122 ? 3.794 0.658 -5.157 1.00 95.06 122 VAL A O 1
ATOM 969 N N . TYR A 1 123 ? 2.810 1.762 -6.837 1.00 96.19 123 TYR A N 1
ATOM 970 C CA . TYR A 1 123 ? 3.150 0.747 -7.844 1.00 96.19 123 TYR A CA 1
ATOM 971 C C . TYR A 1 123 ? 4.661 0.600 -8.035 1.00 96.19 123 TYR A C 1
ATOM 973 O O . TYR A 1 123 ? 5.162 -0.515 -8.123 1.00 96.19 123 TYR A O 1
ATOM 981 N N . ALA A 1 124 ? 5.412 1.704 -8.024 1.00 94.69 124 ALA A N 1
ATOM 982 C CA . ALA A 1 124 ? 6.872 1.648 -8.074 1.00 94.69 124 ALA A CA 1
ATOM 983 C C . ALA A 1 124 ? 7.453 0.957 -6.826 1.00 94.69 124 ALA A C 1
ATOM 985 O O . ALA A 1 124 ? 8.289 0.065 -6.947 1.00 94.69 124 ALA A O 1
ATOM 986 N N . ALA A 1 125 ? 6.970 1.316 -5.632 1.00 94.62 125 ALA A N 1
ATOM 987 C CA . ALA A 1 125 ? 7.387 0.678 -4.385 1.00 94.62 125 ALA A CA 1
ATOM 988 C C . ALA A 1 125 ? 7.006 -0.810 -4.338 1.00 94.62 125 ALA A C 1
ATOM 990 O O . ALA A 1 125 ? 7.785 -1.623 -3.850 1.00 94.62 125 ALA A O 1
ATOM 991 N N . PHE A 1 126 ? 5.840 -1.177 -4.874 1.00 96.12 126 PHE A N 1
ATOM 992 C CA . PHE A 1 126 ? 5.402 -2.562 -4.978 1.00 96.12 126 PHE A CA 1
ATOM 993 C C . PHE A 1 126 ? 6.383 -3.358 -5.833 1.00 96.12 126 PHE A C 1
ATOM 995 O O . PHE A 1 126 ? 6.921 -4.344 -5.344 1.00 96.12 126 PHE A O 1
ATOM 1002 N N . ARG A 1 127 ? 6.688 -2.894 -7.050 1.00 95.31 127 ARG A N 1
ATOM 1003 C CA . ARG A 1 127 ? 7.625 -3.557 -7.971 1.00 95.31 127 ARG A CA 1
ATOM 1004 C C . ARG A 1 127 ? 9.031 -3.701 -7.388 1.00 95.31 127 ARG A C 1
ATOM 1006 O O . ARG A 1 127 ? 9.645 -4.747 -7.516 1.00 95.31 127 ARG A O 1
ATOM 1013 N N . GLN A 1 128 ? 9.527 -2.685 -6.681 1.00 93.31 128 GLN A N 1
ATOM 1014 C CA . GLN A 1 128 ? 10.844 -2.744 -6.024 1.00 93.31 128 GLN A CA 1
ATOM 1015 C C . GLN A 1 128 ? 10.928 -3.786 -4.902 1.00 93.31 128 GLN A C 1
ATOM 1017 O O . GLN A 1 128 ? 12.024 -4.179 -4.509 1.00 93.31 128 GLN A O 1
ATOM 1022 N N . ARG A 1 129 ? 9.790 -4.186 -4.331 1.00 92.62 129 ARG A N 1
ATOM 1023 C CA . ARG A 1 129 ? 9.725 -5.068 -3.157 1.00 92.62 129 ARG A CA 1
ATOM 1024 C C . ARG A 1 129 ? 9.166 -6.446 -3.473 1.00 92.62 129 ARG A C 1
ATOM 1026 O O . ARG A 1 129 ? 9.441 -7.389 -2.742 1.00 92.62 129 ARG A O 1
ATOM 1033 N N . ASN A 1 130 ? 8.407 -6.560 -4.553 1.00 91.56 130 ASN A N 1
ATOM 1034 C CA . ASN A 1 130 ? 7.718 -7.766 -4.966 1.00 91.56 130 ASN A CA 1
ATOM 1035 C C . ASN A 1 130 ? 8.182 -8.103 -6.378 1.00 91.56 130 ASN A C 1
ATOM 1037 O O . ASN A 1 130 ? 7.915 -7.341 -7.301 1.00 91.56 130 ASN A O 1
ATOM 1041 N N . GLN A 1 131 ? 8.869 -9.239 -6.529 1.00 90.81 131 GLN A N 1
ATOM 1042 C CA . GLN A 1 131 ? 9.334 -9.747 -7.825 1.00 90.81 131 GLN A CA 1
ATOM 1043 C C . GLN A 1 131 ? 10.183 -8.719 -8.608 1.00 90.81 131 GLN A C 1
ATOM 1045 O O . GLN A 1 131 ? 10.002 -8.526 -9.811 1.00 90.81 131 GLN A O 1
ATOM 1050 N N . ALA A 1 132 ? 11.115 -8.045 -7.920 1.00 93.12 132 ALA A N 1
ATOM 1051 C CA . ALA A 1 132 ? 11.881 -6.916 -8.460 1.00 93.12 132 ALA A CA 1
ATOM 1052 C C . ALA A 1 132 ? 12.600 -7.238 -9.778 1.00 93.12 132 ALA A C 1
ATOM 1054 O O . ALA A 1 132 ? 12.492 -6.472 -10.735 1.00 93.12 132 ALA A O 1
ATOM 1055 N N . ASP A 1 133 ? 13.248 -8.400 -9.868 1.00 92.56 133 ASP A N 1
ATOM 1056 C CA . ASP A 1 133 ? 13.929 -8.831 -11.093 1.00 92.56 133 ASP A CA 1
ATOM 1057 C C . ASP A 1 133 ? 12.955 -9.088 -12.248 1.00 92.56 133 ASP A C 1
ATOM 1059 O O . ASP A 1 133 ? 13.284 -8.847 -13.410 1.00 92.56 133 ASP A O 1
ATOM 1063 N N . ALA A 1 134 ? 11.748 -9.577 -11.948 1.00 92.56 134 ALA A N 1
ATOM 1064 C CA . ALA A 1 134 ? 10.710 -9.799 -12.949 1.00 92.56 134 ALA A CA 1
ATOM 1065 C C . ALA A 1 134 ? 10.195 -8.480 -13.515 1.00 92.56 134 ALA A C 1
ATOM 1067 O O . ALA A 1 134 ? 10.157 -8.313 -14.734 1.00 92.56 134 ALA A O 1
ATOM 1068 N N . PHE A 1 135 ? 9.889 -7.518 -12.646 1.00 94.62 135 PHE A N 1
ATOM 1069 C CA . PHE A 1 135 ? 9.444 -6.200 -13.080 1.00 94.62 135 PHE A CA 1
ATOM 1070 C C . PHE A 1 135 ? 10.541 -5.391 -13.777 1.00 94.62 135 PHE A C 1
ATOM 1072 O O . PHE A 1 135 ? 10.237 -4.702 -14.746 1.00 94.62 135 PHE A O 1
ATOM 1079 N N . ALA A 1 136 ? 11.801 -5.482 -13.341 1.00 93.69 136 ALA A N 1
ATOM 1080 C CA . ALA A 1 136 ? 12.913 -4.781 -13.987 1.00 93.69 136 ALA A CA 1
ATOM 1081 C C . ALA A 1 136 ? 13.160 -5.282 -15.419 1.00 93.69 136 ALA A C 1
ATOM 1083 O O . ALA A 1 136 ? 13.470 -4.498 -16.315 1.00 93.69 136 ALA A O 1
ATOM 1084 N N . GLU A 1 137 ? 13.018 -6.587 -15.644 1.00 92.38 137 GLU A N 1
ATOM 1085 C CA . GLU A 1 137 ? 13.125 -7.173 -16.979 1.00 92.38 137 GLU A CA 1
ATOM 1086 C C . GLU A 1 137 ? 11.923 -6.805 -17.859 1.00 92.38 137 GLU A C 1
ATOM 1088 O O . GLU A 1 137 ? 12.091 -6.387 -19.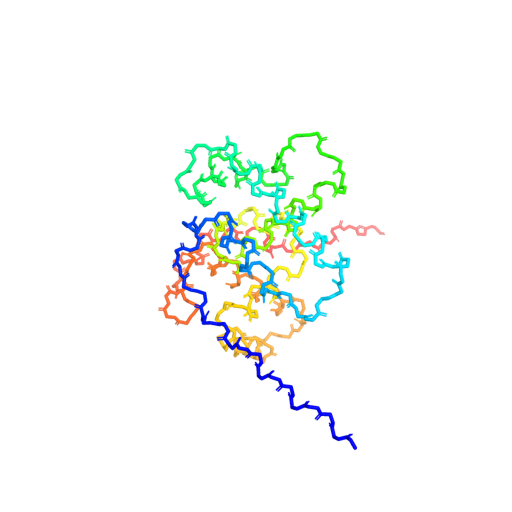005 1.00 92.38 137 GLU A O 1
ATOM 1093 N N . LEU A 1 138 ? 10.712 -6.868 -17.303 1.00 91.31 138 LEU A N 1
ATOM 1094 C CA . LEU A 1 138 ? 9.495 -6.443 -17.990 1.00 91.31 138 LEU A CA 1
ATOM 1095 C C . LEU A 1 138 ? 9.547 -4.963 -18.404 1.00 91.31 138 LEU A C 1
ATOM 1097 O O . LEU A 1 138 ? 9.151 -4.621 -19.514 1.00 91.31 138 LEU A O 1
ATOM 1101 N N . GLU A 1 139 ? 10.064 -4.082 -17.547 1.00 92.06 139 GLU A N 1
ATOM 1102 C CA . GLU A 1 139 ? 10.197 -2.653 -17.846 1.00 92.06 139 GLU A CA 1
ATOM 1103 C C . GLU A 1 139 ? 11.092 -2.409 -19.071 1.00 92.06 139 GLU A C 1
ATOM 1105 O O . GLU A 1 139 ? 10.708 -1.661 -19.972 1.00 92.06 139 GLU A O 1
ATOM 1110 N N . LYS A 1 140 ? 12.230 -3.113 -19.178 1.00 90.94 140 LYS A N 1
ATOM 1111 C CA . LYS A 1 140 ? 13.096 -3.068 -20.374 1.00 90.94 140 LYS A CA 1
ATOM 1112 C C . LYS A 1 140 ? 12.364 -3.559 -21.621 1.00 90.94 140 LYS A C 1
ATOM 1114 O O . LYS A 1 140 ? 12.482 -2.971 -22.693 1.00 90.94 140 LYS A O 1
ATOM 1119 N N . GLN A 1 141 ? 11.605 -4.639 -21.478 1.00 90.25 141 GLN A N 1
ATOM 1120 C CA . GLN A 1 141 ? 10.850 -5.259 -22.560 1.00 90.25 141 GLN A CA 1
ATOM 1121 C C . GLN A 1 141 ? 9.695 -4.398 -23.077 1.00 90.25 141 GLN A C 1
A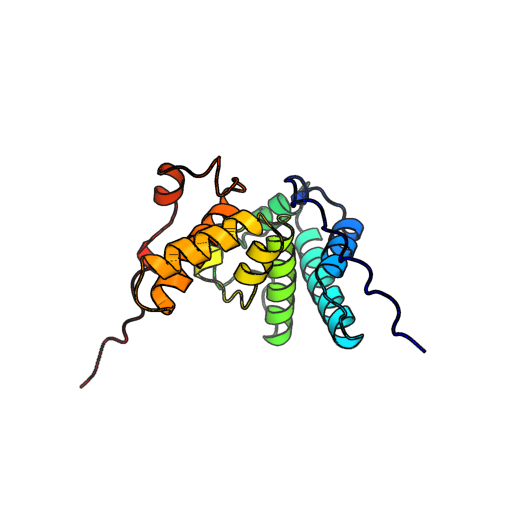TOM 1123 O O . GLN A 1 141 ? 9.410 -4.432 -24.275 1.00 90.25 141 GLN A O 1
ATOM 1128 N N . ILE A 1 142 ? 9.030 -3.650 -22.197 1.00 89.25 142 ILE A N 1
ATOM 1129 C CA . ILE A 1 142 ? 7.986 -2.688 -22.561 1.00 89.25 142 ILE A CA 1
ATOM 1130 C C . ILE A 1 142 ? 8.620 -1.477 -23.247 1.00 89.25 142 ILE A C 1
ATOM 1132 O O . ILE A 1 142 ? 8.175 -1.095 -24.327 1.00 89.25 142 ILE A O 1
ATOM 1136 N N . ALA A 1 143 ? 9.694 -0.923 -22.675 1.00 87.88 143 ALA A N 1
ATOM 1137 C CA . ALA A 1 143 ? 10.398 0.229 -23.240 1.00 87.88 143 ALA A CA 1
ATOM 1138 C C . ALA A 1 143 ? 10.963 -0.038 -24.647 1.00 87.88 143 ALA A C 1
ATOM 1140 O O . ALA A 1 143 ? 11.090 0.885 -25.442 1.00 87.88 143 ALA A O 1
ATOM 1141 N N . ALA A 1 144 ? 11.280 -1.296 -24.970 1.00 88.75 144 ALA A N 1
ATOM 1142 C CA . ALA A 1 144 ? 11.733 -1.697 -26.300 1.00 88.75 144 ALA A CA 1
ATOM 1143 C C . ALA A 1 144 ? 10.603 -1.860 -27.339 1.00 88.75 144 ALA A C 1
ATOM 1145 O O . ALA A 1 144 ? 10.898 -2.001 -28.523 1.00 88.75 144 ALA A O 1
ATOM 1146 N N . ARG A 1 145 ? 9.330 -1.915 -26.917 1.00 86.50 145 ARG A N 1
ATOM 1147 C CA . ARG A 1 145 ? 8.177 -2.244 -27.783 1.00 86.50 145 ARG A CA 1
ATOM 1148 C C . ARG A 1 145 ? 7.134 -1.137 -27.892 1.00 86.50 145 ARG A C 1
ATOM 1150 O O . ARG A 1 145 ? 6.385 -1.129 -28.864 1.00 86.50 145 ARG A O 1
ATOM 1157 N N . ILE A 1 146 ? 7.037 -0.265 -26.893 1.00 84.12 146 ILE A N 1
ATOM 1158 C CA . ILE A 1 146 ? 6.028 0.791 -26.826 1.00 84.12 146 ILE A CA 1
ATOM 1159 C C . ILE A 1 146 ? 6.729 2.142 -26.902 1.00 84.12 146 ILE A C 1
ATOM 1161 O O . ILE A 1 146 ? 7.405 2.554 -25.958 1.00 84.12 146 ILE A O 1
ATOM 1165 N N . ASP A 1 147 ? 6.520 2.841 -28.015 1.00 78.56 147 ASP A N 1
ATOM 1166 C CA . ASP A 1 147 ? 6.929 4.232 -28.163 1.00 78.56 147 ASP A CA 1
ATOM 1167 C C . ASP A 1 147 ? 5.988 5.140 -27.353 1.00 78.56 147 ASP A C 1
ATOM 1169 O O . ASP A 1 147 ? 4.764 5.022 -27.418 1.00 78.56 147 ASP A O 1
ATOM 1173 N N . GLY A 1 148 ? 6.563 6.063 -26.577 1.00 74.31 148 GLY A N 1
ATOM 1174 C CA . GLY A 1 148 ? 5.820 6.974 -25.700 1.00 74.31 148 GLY A CA 1
ATOM 1175 C C . GLY A 1 148 ? 5.791 6.506 -24.241 1.00 74.31 148 GLY A C 1
ATOM 1176 O O . GLY A 1 148 ? 5.134 5.531 -23.878 1.00 74.31 148 GLY A O 1
ATOM 1177 N N . GLY A 1 149 ? 6.493 7.244 -23.373 1.00 80.75 149 GLY A N 1
ATOM 1178 C CA . GLY A 1 149 ? 6.699 6.866 -21.969 1.00 80.75 149 GLY A CA 1
ATOM 1179 C C . GLY A 1 149 ? 5.414 6.715 -21.144 1.00 80.75 149 GLY A C 1
ATOM 1180 O O . GLY A 1 149 ? 5.396 5.943 -20.186 1.00 80.75 149 GLY A O 1
ATOM 1181 N N . GLU A 1 150 ? 4.332 7.399 -21.520 1.00 84.31 150 GLU A N 1
ATOM 1182 C CA . GLU A 1 150 ? 3.037 7.307 -20.832 1.00 84.31 150 GLU A CA 1
ATOM 1183 C C . GLU A 1 150 ? 2.363 5.948 -21.054 1.00 84.31 150 GLU A C 1
ATOM 1185 O O . GLU A 1 150 ? 1.970 5.297 -20.087 1.00 84.31 150 GLU A O 1
ATOM 1190 N N . HIS A 1 151 ? 2.313 5.462 -22.298 1.00 85.25 151 HIS A N 1
ATOM 1191 C CA . HIS A 1 151 ? 1.746 4.149 -22.616 1.00 85.25 151 HIS A CA 1
ATOM 1192 C C . HIS A 1 151 ? 2.563 3.010 -21.997 1.00 85.25 151 HIS A C 1
ATOM 1194 O O . HIS A 1 151 ? 1.994 2.074 -21.435 1.00 85.25 151 HIS A O 1
ATOM 1200 N N . ALA A 1 152 ? 3.895 3.121 -22.024 1.00 87.69 152 ALA A N 1
ATOM 1201 C CA . ALA A 1 152 ? 4.781 2.180 -21.345 1.00 87.69 152 ALA A CA 1
ATOM 1202 C C . ALA A 1 152 ? 4.534 2.150 -19.824 1.00 87.69 152 ALA A C 1
ATOM 1204 O O . ALA A 1 152 ? 4.469 1.080 -19.215 1.00 87.69 152 ALA A O 1
ATOM 1205 N N . THR A 1 153 ? 4.347 3.324 -19.212 1.00 88.56 153 THR A N 1
ATOM 1206 C CA . THR A 1 153 ? 4.050 3.442 -17.778 1.00 88.56 153 THR A CA 1
ATOM 1207 C C . THR A 1 153 ? 2.703 2.819 -17.432 1.00 88.56 153 THR A C 1
ATOM 1209 O O . THR A 1 153 ? 2.607 2.102 -16.436 1.00 88.56 153 THR A O 1
ATOM 1212 N N . GLU A 1 154 ? 1.668 3.051 -18.241 1.00 89.19 154 GLU A N 1
ATOM 1213 C CA . GLU A 1 154 ? 0.340 2.514 -17.952 1.00 89.19 154 GLU A CA 1
ATOM 1214 C C . GLU A 1 154 ? 0.264 0.998 -18.151 1.00 89.19 154 GLU A C 1
ATOM 1216 O O . GLU A 1 154 ? -0.293 0.310 -17.298 1.00 89.19 154 GLU A O 1
ATOM 1221 N N . ALA A 1 155 ? 0.917 0.453 -19.182 1.00 89.88 155 ALA A N 1
ATOM 1222 C CA . ALA A 1 155 ? 1.055 -0.995 -19.350 1.00 89.88 155 ALA A CA 1
ATOM 1223 C C . ALA A 1 155 ? 1.727 -1.644 -18.124 1.00 89.88 155 ALA A C 1
ATOM 1225 O O . ALA A 1 155 ? 1.279 -2.672 -17.611 1.00 89.88 155 ALA A O 1
ATOM 1226 N N . LEU A 1 156 ? 2.773 -1.005 -17.597 1.00 92.19 156 LEU A N 1
ATOM 1227 C CA . LEU A 1 156 ? 3.475 -1.481 -16.409 1.00 92.19 156 LEU A CA 1
ATOM 1228 C C . LEU A 1 156 ? 2.631 -1.345 -15.130 1.00 92.19 156 LEU A C 1
ATOM 1230 O O . LEU A 1 156 ? 2.672 -2.223 -14.262 1.00 92.19 156 LEU A O 1
ATOM 1234 N N . ASN A 1 157 ? 1.837 -0.277 -15.007 1.00 93.38 157 ASN A N 1
ATOM 1235 C CA . ASN A 1 157 ? 0.878 -0.116 -13.915 1.00 93.38 157 ASN A CA 1
ATOM 1236 C C . ASN A 1 157 ? -0.213 -1.186 -13.975 1.00 93.38 157 ASN A C 1
ATOM 1238 O O . ASN A 1 157 ? -0.534 -1.764 -12.941 1.00 93.38 157 ASN A O 1
ATOM 1242 N N . LEU A 1 158 ? -0.746 -1.488 -15.161 1.00 91.94 158 LEU A N 1
ATOM 1243 C CA . LEU A 1 158 ? -1.752 -2.527 -15.352 1.00 91.94 158 LEU A CA 1
ATOM 1244 C C . LEU A 1 158 ? -1.246 -3.890 -14.869 1.00 91.94 158 LEU A C 1
ATOM 1246 O O . LEU A 1 158 ? -1.879 -4.502 -14.011 1.00 91.94 158 LEU A O 1
ATOM 1250 N N . LEU A 1 159 ? -0.063 -4.312 -15.319 1.00 92.69 159 LEU A N 1
ATOM 1251 C CA . LEU A 1 159 ? 0.547 -5.572 -14.876 1.00 92.69 159 LEU A CA 1
ATOM 1252 C C . LEU A 1 159 ? 0.826 -5.574 -13.365 1.00 92.69 159 LEU A C 1
ATOM 1254 O O . LEU A 1 159 ? 0.630 -6.582 -12.690 1.00 92.69 159 LEU A O 1
ATOM 1258 N N . THR A 1 160 ? 1.205 -4.424 -12.798 1.00 95.25 160 THR A N 1
ATOM 1259 C CA . THR A 1 160 ? 1.352 -4.284 -11.341 1.00 95.25 160 THR A CA 1
ATOM 1260 C C . THR A 1 160 ? 0.016 -4.488 -10.617 1.00 95.25 160 THR A C 1
ATOM 1262 O O . THR A 1 160 ? -0.025 -5.203 -9.617 1.00 95.25 160 THR A O 1
ATOM 1265 N N . ARG A 1 161 ? -1.085 -3.903 -11.114 1.00 95.00 161 ARG A N 1
ATOM 1266 C CA . ARG A 1 161 ? -2.433 -4.097 -10.550 1.00 95.00 161 ARG A CA 1
ATOM 1267 C C . ARG A 1 161 ? -2.854 -5.563 -10.630 1.00 95.00 161 ARG A C 1
ATOM 1269 O O . ARG A 1 161 ? -3.361 -6.076 -9.639 1.00 95.00 161 ARG A O 1
ATOM 1276 N N . MET A 1 162 ? -2.577 -6.245 -11.744 1.00 93.19 162 MET A N 1
ATOM 1277 C CA . MET A 1 162 ? -2.887 -7.672 -11.893 1.00 93.19 162 MET A CA 1
ATOM 1278 C C . MET A 1 162 ? -2.198 -8.518 -10.825 1.00 93.19 162 MET A C 1
ATOM 1280 O O . MET A 1 162 ? -2.851 -9.303 -10.139 1.00 93.19 162 MET A O 1
ATOM 1284 N N . VAL A 1 163 ? -0.897 -8.308 -10.611 1.00 94.00 163 VAL A N 1
ATOM 1285 C CA . VAL A 1 163 ? -0.135 -9.010 -9.565 1.00 94.00 163 VAL A CA 1
ATOM 1286 C C . VAL A 1 163 ? -0.646 -8.672 -8.158 1.00 94.00 163 VAL A C 1
ATOM 1288 O O . VAL A 1 163 ? -0.664 -9.546 -7.290 1.00 94.00 163 VAL A O 1
ATOM 1291 N N . ILE A 1 164 ? -1.079 -7.429 -7.910 1.00 94.62 164 ILE A N 1
ATOM 1292 C CA . ILE A 1 164 ? -1.679 -7.029 -6.625 1.00 94.62 164 ILE A CA 1
ATOM 1293 C C . ILE A 1 164 ? -2.996 -7.773 -6.388 1.00 94.62 164 ILE A C 1
ATOM 1295 O O . ILE A 1 164 ? -3.157 -8.382 -5.335 1.00 94.62 164 ILE A O 1
ATOM 1299 N N . VAL A 1 165 ? -3.927 -7.711 -7.343 1.00 92.88 165 VAL A N 1
ATOM 1300 C CA . VAL A 1 165 ? -5.296 -8.231 -7.197 1.00 92.88 165 VAL A CA 1
ATOM 1301 C C . VAL A 1 165 ? -5.287 -9.750 -7.089 1.00 92.88 165 VAL A C 1
ATOM 1303 O O . VAL A 1 165 ? -5.858 -10.316 -6.161 1.00 92.88 165 VAL A O 1
ATOM 1306 N N . THR A 1 166 ? -4.597 -10.413 -8.016 1.00 89.50 166 THR A N 1
ATOM 1307 C CA . THR A 1 166 ? -4.588 -11.879 -8.098 1.00 89.50 166 THR A CA 1
ATOM 1308 C C . THR A 1 166 ? -3.683 -12.515 -7.046 1.00 89.50 166 THR A C 1
ATOM 1310 O O . THR A 1 166 ? -3.889 -13.659 -6.649 1.00 89.50 166 THR A O 1
ATOM 1313 N N . GLY A 1 167 ? -2.655 -11.791 -6.594 1.00 90.00 167 GLY A N 1
ATOM 1314 C CA . GLY A 1 167 ? -1.572 -12.356 -5.800 1.00 90.00 167 GLY A CA 1
ATOM 1315 C C . GLY A 1 167 ? -0.650 -13.300 -6.586 1.00 90.00 167 GLY A C 1
ATOM 1316 O O . GLY A 1 167 ? 0.230 -13.911 -5.995 1.00 90.00 167 GLY A O 1
ATOM 1317 N N . LYS A 1 168 ? -0.795 -13.421 -7.902 1.00 89.12 168 LYS A N 1
ATOM 1318 C CA . LYS A 1 168 ? -0.024 -14.375 -8.705 1.00 89.12 168 LYS A CA 1
ATOM 1319 C C . LYS A 1 168 ? 1.416 -13.922 -8.949 1.00 89.12 168 LYS A C 1
ATOM 1321 O O . LYS A 1 168 ? 1.732 -12.729 -8.877 1.00 89.12 168 LYS A O 1
ATOM 1326 N N . ASP A 1 169 ? 2.297 -14.871 -9.259 1.00 88.38 169 ASP A N 1
ATOM 1327 C CA . ASP A 1 169 ? 3.613 -14.546 -9.803 1.00 88.38 169 ASP A CA 1
ATOM 1328 C C . ASP A 1 169 ? 3.500 -14.014 -11.242 1.00 88.38 169 ASP A C 1
ATOM 1330 O O . ASP A 1 169 ? 2.790 -14.572 -12.080 1.00 88.38 169 ASP A O 1
ATOM 1334 N N . LEU A 1 170 ? 4.213 -12.920 -11.526 1.00 86.75 170 LEU A N 1
ATOM 1335 C CA . LEU A 1 170 ? 4.211 -12.215 -12.808 1.00 86.75 170 LEU A CA 1
ATOM 1336 C C . LEU A 1 170 ? 4.690 -13.107 -13.956 1.00 86.75 170 LEU A C 1
ATOM 1338 O O . LEU A 1 170 ? 4.260 -12.908 -15.089 1.00 86.75 170 LEU A O 1
ATOM 1342 N N . ARG A 1 171 ? 5.614 -14.039 -13.692 1.00 83.31 171 ARG A N 1
ATOM 1343 C CA . ARG A 1 171 ? 6.248 -14.868 -14.723 1.00 83.31 171 ARG A CA 1
ATOM 1344 C C . ARG A 1 171 ? 5.572 -16.218 -14.892 1.00 83.31 171 ARG A C 1
ATOM 1346 O O . ARG A 1 171 ? 5.556 -16.717 -16.014 1.00 83.31 171 ARG A O 1
ATOM 1353 N N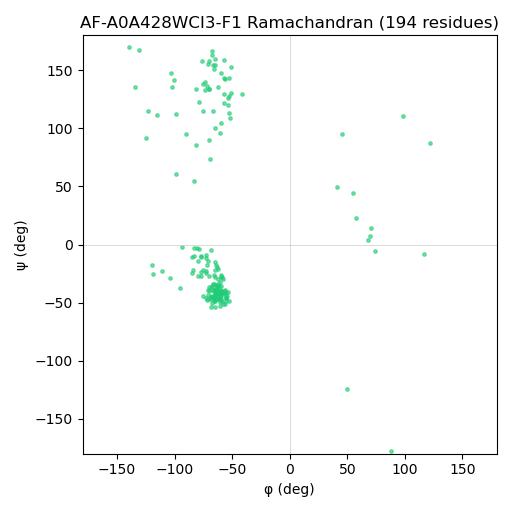 . THR A 1 172 ? 5.108 -16.833 -13.807 1.00 81.94 172 THR A N 1
ATOM 1354 C CA . THR A 1 172 ? 4.671 -18.238 -13.853 1.00 81.94 172 THR A CA 1
ATOM 1355 C C . THR A 1 172 ? 3.164 -18.423 -13.857 1.00 81.94 172 THR A C 1
ATOM 1357 O O . THR A 1 172 ? 2.694 -19.406 -14.424 1.00 81.94 172 THR A O 1
ATOM 1360 N N . ASP A 1 173 ? 2.412 -17.496 -13.261 1.00 81.31 173 ASP A N 1
ATOM 1361 C CA . ASP A 1 173 ? 1.033 -17.784 -12.854 1.00 81.31 173 ASP A CA 1
ATOM 1362 C C . ASP A 1 173 ? -0.010 -16.879 -13.523 1.00 81.31 173 ASP A C 1
ATOM 1364 O O . ASP A 1 173 ? -1.198 -17.215 -13.515 1.00 81.31 173 ASP A O 1
ATOM 1368 N N . LEU A 1 174 ? 0.400 -15.739 -14.094 1.00 78.62 174 LEU A N 1
ATOM 1369 C CA . LEU A 1 174 ? -0.500 -14.880 -14.867 1.00 78.62 174 LEU A CA 1
ATOM 1370 C C . LEU A 1 174 ? -0.883 -15.533 -16.197 1.00 78.62 174 LEU A C 1
ATOM 1372 O O . LEU A 1 174 ? -0.042 -16.032 -16.943 1.00 78.62 174 LEU A O 1
ATOM 1376 N N . THR A 1 175 ? -2.174 -15.482 -16.500 1.00 76.25 175 THR A N 1
ATOM 1377 C CA . THR A 1 175 ? -2.791 -16.095 -17.679 1.00 76.25 175 THR A CA 1
ATOM 1378 C C . THR A 1 175 ? -3.687 -15.098 -18.407 1.00 76.25 175 THR A C 1
ATOM 1380 O O . THR A 1 175 ? -4.057 -14.066 -17.849 1.00 76.25 175 THR A O 1
ATOM 1383 N N . ASP A 1 176 ? -4.107 -15.428 -19.630 1.00 73.31 176 ASP A N 1
ATOM 1384 C CA . ASP A 1 176 ? -5.025 -14.582 -20.407 1.00 73.31 176 ASP A CA 1
ATOM 1385 C C . ASP A 1 176 ? -6.368 -14.338 -19.693 1.00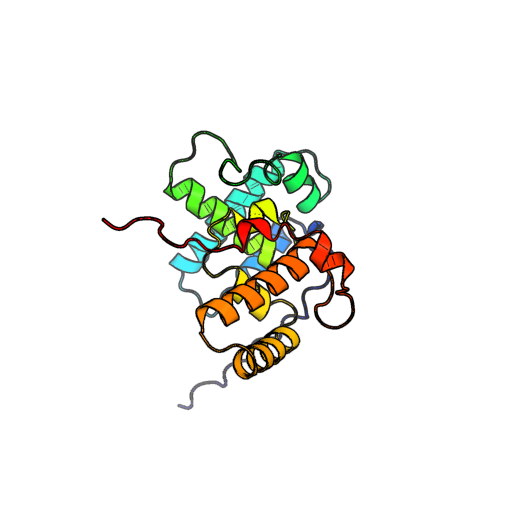 73.31 176 ASP A C 1
ATOM 1387 O O . ASP A 1 176 ? -6.982 -13.290 -19.875 1.00 73.31 176 ASP A O 1
ATOM 1391 N N . ALA A 1 177 ? -6.811 -15.261 -18.832 1.00 72.31 177 ALA A N 1
ATOM 1392 C CA . ALA A 1 177 ? -8.019 -15.084 -18.023 1.00 72.31 177 ALA A CA 1
ATOM 1393 C C . ALA A 1 177 ? -7.886 -13.940 -16.999 1.00 72.31 177 ALA A C 1
ATOM 1395 O O . ALA A 1 177 ? -8.867 -13.289 -16.661 1.00 72.31 177 ALA A O 1
ATOM 1396 N N . ASP A 1 178 ? -6.672 -13.632 -16.537 1.00 76.81 178 ASP A N 1
ATOM 1397 C CA . ASP A 1 178 ? -6.451 -12.522 -15.605 1.00 76.81 178 ASP A CA 1
ATOM 1398 C C . ASP A 1 178 ? -6.612 -11.152 -16.289 1.00 76.81 178 ASP A C 1
ATOM 1400 O O . ASP A 1 178 ? -6.796 -10.145 -15.607 1.00 76.81 178 ASP A O 1
ATOM 1404 N N . LEU A 1 179 ? -6.553 -11.106 -17.629 1.00 70.00 179 LEU A N 1
ATOM 1405 C CA . LEU A 1 179 ? -6.797 -9.898 -18.423 1.00 70.00 179 LEU A CA 1
ATOM 1406 C C . LEU A 1 179 ? -8.291 -9.609 -18.596 1.00 70.00 179 LEU A C 1
ATOM 1408 O O . LEU A 1 179 ? -8.653 -8.450 -18.777 1.00 70.00 179 LEU A O 1
ATOM 1412 N N . THR A 1 180 ? -9.156 -10.628 -18.552 1.00 65.06 180 THR A N 1
ATOM 1413 C CA . THR A 1 180 ? -10.602 -10.449 -18.773 1.00 65.06 180 THR A CA 1
ATOM 1414 C C . THR A 1 180 ? -11.324 -9.858 -17.569 1.00 65.06 180 THR A C 1
ATOM 1416 O O . THR A 1 180 ? -12.362 -9.227 -17.739 1.00 65.06 180 THR A O 1
ATOM 1419 N N . ASP A 1 181 ? -10.757 -10.023 -16.372 1.00 64.88 181 ASP A N 1
ATOM 1420 C CA . ASP A 1 181 ? -11.288 -9.453 -15.127 1.00 64.88 181 ASP A CA 1
ATOM 1421 C C . ASP A 1 181 ? -10.856 -7.993 -14.912 1.00 64.88 181 ASP A C 1
ATOM 1423 O O . ASP A 1 181 ? -11.351 -7.306 -14.014 1.00 64.88 181 ASP A O 1
ATOM 1427 N N . VAL A 1 182 ? -9.920 -7.504 -15.731 1.00 66.06 182 VAL A N 1
ATOM 1428 C CA . VAL A 1 182 ? -9.572 -6.088 -15.772 1.00 66.06 182 VAL A CA 1
ATOM 1429 C C . VAL A 1 182 ? -10.687 -5.367 -16.517 1.00 66.06 182 VAL A C 1
ATOM 1431 O O . VAL A 1 182 ? -10.851 -5.542 -17.724 1.00 66.06 182 VAL A O 1
ATOM 1434 N N . ASP A 1 183 ? -11.413 -4.495 -15.824 1.00 61.53 183 ASP A N 1
ATOM 1435 C CA . ASP A 1 183 ? -12.294 -3.553 -16.503 1.00 61.53 183 ASP A CA 1
ATOM 1436 C C . ASP A 1 183 ? -11.435 -2.514 -17.245 1.00 61.53 183 ASP A C 1
ATOM 1438 O O . ASP A 1 183 ? -10.993 -1.503 -16.695 1.00 61.53 183 ASP A O 1
ATOM 1442 N N . LEU A 1 184 ? -11.113 -2.819 -18.504 1.00 54.16 184 LEU A N 1
ATOM 1443 C CA . LEU A 1 184 ? -10.296 -1.978 -19.382 1.00 54.16 184 LEU A CA 1
ATOM 1444 C C . LEU A 1 184 ? -11.009 -0.675 -19.772 1.00 54.16 184 LEU A C 1
ATOM 1446 O O . LEU A 1 184 ? -10.397 0.171 -20.425 1.00 54.16 184 LEU A O 1
ATOM 1450 N N . THR A 1 185 ? -12.275 -0.487 -19.387 1.00 47.53 185 THR A N 1
ATOM 1451 C CA . THR A 1 185 ? -13.038 0.720 -19.724 1.00 47.53 185 THR A CA 1
ATOM 1452 C C . THR A 1 185 ? -12.478 1.985 -19.068 1.00 47.53 185 THR A C 1
ATOM 1454 O O . THR A 1 185 ? -12.558 3.049 -19.676 1.00 47.53 185 THR A O 1
ATOM 1457 N N . ASP A 1 186 ? -11.783 1.873 -17.929 1.00 44.91 186 ASP A N 1
ATOM 1458 C CA . ASP A 1 186 ? -11.068 2.992 -17.288 1.00 44.91 186 ASP A CA 1
ATOM 1459 C C . ASP A 1 186 ? -9.648 3.229 -17.853 1.00 44.91 186 ASP A C 1
ATOM 1461 O O . ASP A 1 186 ? -9.025 4.253 -17.565 1.00 44.91 186 ASP A O 1
ATOM 1465 N N . ALA A 1 187 ? -9.116 2.308 -18.669 1.00 40.00 187 ALA A N 1
ATOM 1466 C CA . ALA A 1 187 ? -7.826 2.473 -19.353 1.00 40.00 187 ALA A CA 1
ATOM 1467 C C . ALA A 1 187 ? -7.946 3.287 -20.659 1.00 40.00 187 ALA A C 1
ATOM 1469 O O . ALA A 1 187 ? -6.945 3.578 -21.318 1.00 40.00 187 ALA A O 1
ATOM 1470 N N . VAL A 1 188 ? -9.168 3.675 -21.038 1.00 37.88 188 VAL A N 1
ATOM 1471 C CA . VAL A 1 188 ? -9.453 4.458 -22.240 1.00 37.88 188 VAL A CA 1
ATOM 1472 C C . VAL A 1 188 ? -9.412 5.944 -21.890 1.00 37.88 188 VAL A C 1
ATOM 1474 O O . VAL A 1 188 ? -10.394 6.529 -21.455 1.00 37.88 188 VAL A O 1
ATOM 1477 N N . PHE A 1 189 ? -8.242 6.538 -22.128 1.00 42.12 189 PHE A N 1
ATOM 1478 C CA . PHE A 1 189 ? -8.071 7.913 -22.598 1.00 42.12 189 PHE A CA 1
ATOM 1479 C C . PHE A 1 189 ? -8.922 9.000 -21.909 1.00 42.12 189 PHE A C 1
ATOM 1481 O O . PHE A 1 189 ? -9.991 9.365 -22.396 1.00 42.12 189 PHE A O 1
ATOM 1488 N N . ASP A 1 190 ? -8.353 9.667 -20.901 1.00 34.91 190 ASP A N 1
ATOM 1489 C CA . ASP A 1 190 ? -8.690 11.073 -20.630 1.00 34.91 190 ASP A CA 1
ATOM 1490 C C . ASP A 1 190 ? -8.114 11.930 -21.777 1.00 34.91 190 ASP A C 1
ATOM 1492 O O . ASP A 1 190 ? -7.061 12.556 -21.672 1.00 34.91 190 ASP A O 1
ATOM 1496 N N . GLN A 1 191 ? -8.746 11.854 -22.952 1.00 37.31 191 GLN A N 1
ATOM 1497 C CA . GLN A 1 191 ? -8.598 12.878 -23.978 1.00 37.31 191 GLN A CA 1
ATOM 1498 C C . GLN A 1 191 ? -9.494 14.040 -23.549 1.00 37.31 191 GLN A C 1
ATOM 1500 O O . GLN A 1 191 ? -10.702 13.834 -23.411 1.00 37.31 191 GLN A O 1
ATOM 1505 N N . PRO A 1 192 ? -8.966 15.264 -23.372 1.00 40.56 192 PRO A N 1
ATOM 1506 C CA . PRO A 1 192 ? -9.820 16.420 -23.183 1.00 40.56 192 PRO A CA 1
ATOM 1507 C C . PRO A 1 192 ? -10.624 16.629 -24.469 1.00 40.56 192 PRO A C 1
ATOM 1509 O O . PRO A 1 192 ? -10.137 17.166 -25.464 1.00 40.56 192 PRO A O 1
ATOM 1512 N N . THR A 1 193 ? -11.877 16.184 -24.467 1.00 51.12 193 THR A N 1
ATOM 1513 C CA . THR A 1 193 ? -12.849 16.578 -25.477 1.00 51.12 193 THR A CA 1
ATOM 1514 C C . THR A 1 193 ? -13.142 18.063 -25.317 1.00 51.12 193 THR A C 1
ATOM 1516 O O . THR A 1 193 ? -13.749 18.470 -24.328 1.00 51.12 193 THR A O 1
ATOM 1519 N N . GLY A 1 194 ? -12.767 18.847 -26.326 1.00 34.06 194 GLY A N 1
ATOM 1520 C CA . GLY A 1 194 ? -13.458 20.092 -26.653 1.00 34.06 194 GLY A CA 1
ATOM 1521 C C . GLY A 1 194 ? -12.595 21.347 -26.625 1.00 34.06 194 GLY A C 1
ATOM 1522 O O . GLY A 1 194 ? -12.592 22.083 -25.643 1.00 34.06 194 GLY A O 1
ATOM 1523 N N . LEU A 1 195 ? -11.961 21.634 -27.763 1.00 38.84 195 LEU A N 1
ATOM 1524 C CA . LEU A 1 195 ? -11.875 23.006 -28.273 1.00 38.84 195 LEU A CA 1
ATOM 1525 C C . LEU A 1 195 ? -13.286 23.497 -28.644 1.00 38.84 195 LEU A C 1
ATOM 1527 O O . LEU A 1 195 ? -14.141 22.697 -29.041 1.00 38.84 195 LEU A O 1
ATOM 1531 N N . PRO A 1 196 ? -13.518 24.807 -28.548 1.00 52.66 196 PRO A N 1
ATOM 1532 C CA . PRO A 1 196 ? -13.740 25.590 -29.763 1.00 52.66 196 PRO A CA 1
ATOM 1533 C C . PRO A 1 196 ? -12.514 26.415 -30.162 1.00 52.66 196 PRO A C 1
ATOM 1535 O O . PRO A 1 196 ? -11.843 26.970 -29.263 1.00 52.66 196 PRO A O 1
#

Secondary structure (DSSP, 8-state):
-PPPPPPP--------S-GGG--HHHHHHHHHHT-SS--HHHHHHHHHHHHHHHHHHTTS--SSHHHHHHHTTTTTSGGG-SSTT--HHHHHHHHHHHHHHHHTTS----HHHHHHS--TTHHHHHHHHSSHHHHHHHHHHHHTT-SSHHHHHHHHHHHHHHHHHH---TTTT--THHHHTS-GGGGS--------

Radius of gyration: 18.21 Å; Cα contacts (8 Å, |Δi|>4): 188; chains: 1; bounding box: 57×44×45 Å

pLDDT: mean 83.77, std 18.44, range [34.06, 98.44]

Sequence (196 aa):
MLPAPRRPAEELPAVVDGRERCTREEIVRLAEALLNAPTYHERWRHQLAVSRILDWLQTFPGDDWQSRWLLSGSDEAGKGWGPPGLSPGVRQRLTRGLGVMIVLRAVRPAYAWLSGSRLLGVYAAFRQRNQADAFAELEKQIAARIDGGEHATEALNLLTRMVIVTGKDLRTDLTDADLTDVDLTDAVFDQPTGLP